Protein AF-A0A925CLM6-F1 (afdb_monomer_lite)

pLDDT: mean 82.22, std 18.51, range [37.38, 98.56]

Radius of gyration: 26.55 Å; chains: 1; bounding box: 73×45×89 Å

Sequence (238 aa):
MIRIRRRIGLLAVLVAACSPRPETPPGDAPIDSAAVHRPDPVAVMPAQLNALPARPGATVARIVVRRDTTSFSVGRAVVTLSTGDSVVVADSAVRAWKLGGSLVAVSGLDGAGGYENEGQSLTVIDVADGFRRRVVADYFAIVRVELLDAAGHRGLLVHMRDGGRGSLHVTVVDPKRGQVFRARNALGRLIDGGIAVAGYGDTDEPVEFGDKRTPLRIDTIPAAALDTLGLLVIPRAP

Structure (mmCIF, N/CA/C/O backbone):
data_AF-A0A925CLM6-F1
#
_entry.id   AF-A0A925CLM6-F1
#
loop_
_atom_site.group_PDB
_atom_site.id
_atom_site.type_symbol
_atom_site.label_atom_id
_atom_site.label_alt_id
_atom_site.label_comp_id
_atom_site.label_asym_id
_atom_site.label_entity_id
_atom_site.label_seq_id
_atom_site.pdbx_PDB_ins_code
_atom_site.Cartn_x
_atom_site.Cartn_y
_atom_site.Cartn_z
_atom_site.occupancy
_atom_site.B_iso_or_equiv
_atom_site.auth_seq_id
_atom_site.auth_comp_id
_atom_site.auth_asym_id
_atom_site.auth_atom_id
_atom_site.pdbx_PDB_model_num
ATOM 1 N N . MET A 1 1 ? 28.481 25.244 -69.734 1.00 42.25 1 MET A N 1
ATOM 2 C CA . MET A 1 1 ? 29.039 24.175 -68.869 1.00 42.25 1 MET A CA 1
ATOM 3 C C . MET A 1 1 ? 30.413 24.608 -68.378 1.00 42.25 1 MET A C 1
ATOM 5 O O . MET A 1 1 ? 31.343 24.622 -69.169 1.00 42.25 1 MET A O 1
ATOM 9 N N . ILE A 1 2 ? 30.540 25.016 -67.112 1.00 43.94 2 ILE A N 1
ATOM 10 C CA . ILE A 1 2 ? 31.797 25.513 -66.523 1.00 43.94 2 ILE A CA 1
ATOM 11 C C . ILE A 1 2 ? 32.218 24.529 -65.424 1.00 43.94 2 ILE A C 1
ATOM 13 O O . ILE A 1 2 ? 31.491 24.335 -64.454 1.00 43.94 2 ILE A O 1
ATOM 17 N N . ARG A 1 3 ? 33.367 23.863 -65.602 1.00 45.69 3 ARG A N 1
ATOM 18 C CA . ARG A 1 3 ? 33.955 22.932 -64.622 1.00 45.69 3 ARG A CA 1
ATOM 19 C C . ARG A 1 3 ? 34.844 23.706 -63.647 1.00 45.69 3 ARG A C 1
ATOM 21 O O . ARG A 1 3 ? 35.926 24.144 -64.023 1.00 45.69 3 ARG A O 1
ATOM 28 N N . ILE A 1 4 ? 34.420 23.815 -62.390 1.00 53.19 4 ILE A N 1
ATOM 29 C CA . ILE A 1 4 ? 35.229 24.362 -61.291 1.00 53.19 4 ILE A CA 1
ATOM 30 C C . ILE A 1 4 ? 35.940 23.194 -60.593 1.00 53.19 4 ILE A C 1
ATOM 32 O O . ILE A 1 4 ? 35.305 22.374 -59.935 1.00 53.19 4 ILE A O 1
ATOM 36 N N . ARG A 1 5 ? 37.268 23.102 -60.747 1.00 51.94 5 ARG A N 1
ATOM 37 C CA . ARG A 1 5 ? 38.125 22.185 -59.974 1.00 51.94 5 ARG A CA 1
ATOM 38 C C . ARG A 1 5 ? 38.496 22.853 -58.646 1.00 51.94 5 ARG A C 1
ATOM 40 O O . ARG A 1 5 ? 39.271 23.804 -58.648 1.00 51.94 5 ARG A O 1
ATOM 47 N N . ARG A 1 6 ? 37.991 22.350 -57.514 1.00 58.72 6 ARG A N 1
ATOM 48 C CA . ARG A 1 6 ? 38.503 22.711 -56.179 1.00 58.72 6 ARG A CA 1
ATOM 49 C C . ARG A 1 6 ? 39.682 21.804 -55.822 1.00 58.72 6 ARG A C 1
ATOM 51 O O . ARG A 1 6 ? 39.532 20.588 -55.768 1.00 58.72 6 ARG A O 1
ATOM 58 N N . ARG A 1 7 ? 40.855 22.406 -55.600 1.00 54.91 7 ARG A N 1
ATOM 59 C CA . ARG A 1 7 ? 42.017 21.762 -54.971 1.00 54.91 7 ARG A CA 1
ATOM 60 C C . ARG A 1 7 ? 41.782 21.730 -53.461 1.00 54.91 7 ARG A C 1
ATOM 62 O O . ARG A 1 7 ? 41.609 22.783 -52.857 1.00 54.91 7 ARG A O 1
ATOM 69 N N . ILE A 1 8 ? 41.766 20.538 -52.875 1.00 59.12 8 ILE A N 1
ATOM 70 C CA . ILE A 1 8 ? 41.760 20.336 -51.424 1.00 59.12 8 ILE A CA 1
ATOM 71 C C . ILE A 1 8 ? 43.228 20.273 -50.996 1.00 59.12 8 ILE A C 1
ATOM 73 O O . ILE A 1 8 ? 43.942 19.346 -51.371 1.00 59.12 8 ILE A O 1
ATOM 77 N N . GLY A 1 9 ? 43.692 21.303 -50.289 1.00 48.03 9 GLY A N 1
ATOM 78 C CA . GLY A 1 9 ? 44.988 21.296 -49.617 1.00 48.03 9 GLY A CA 1
ATOM 79 C C . GLY A 1 9 ? 44.866 20.543 -48.297 1.00 48.03 9 GLY A C 1
ATOM 80 O O . GLY A 1 9 ? 44.062 20.918 -47.448 1.00 48.03 9 GLY A O 1
ATOM 81 N N . LEU A 1 10 ? 45.637 19.469 -48.152 1.00 48.94 10 LEU A N 1
ATOM 82 C CA . LEU A 1 10 ? 45.745 18.684 -46.928 1.00 48.94 10 LEU A CA 1
ATOM 83 C C . LEU A 1 10 ? 46.706 19.416 -45.976 1.00 48.94 10 LEU A C 1
ATOM 85 O O . LEU A 1 10 ? 47.912 19.437 -46.210 1.00 48.94 10 LEU A O 1
ATOM 89 N N . LEU A 1 11 ? 46.172 20.058 -44.936 1.00 52.69 11 LEU A N 1
ATOM 90 C CA . LEU A 1 11 ? 46.967 20.663 -43.867 1.00 52.69 11 LEU A CA 1
ATOM 91 C C . LEU A 1 11 ? 47.211 19.593 -42.793 1.00 52.69 11 LEU A C 1
ATOM 93 O O . LEU A 1 11 ? 46.314 19.261 -42.021 1.00 52.69 11 LEU A O 1
ATOM 97 N N . ALA A 1 12 ? 48.412 19.016 -42.779 1.00 48.75 12 ALA A N 1
ATOM 98 C CA . ALA A 1 12 ? 48.848 18.098 -41.733 1.00 48.75 12 ALA A CA 1
ATOM 99 C C . ALA A 1 12 ? 49.296 18.908 -40.507 1.00 48.75 12 ALA A C 1
ATOM 101 O O . ALA A 1 12 ? 50.351 19.539 -40.517 1.00 48.75 12 ALA A O 1
ATOM 102 N N . VAL A 1 13 ? 48.476 18.905 -39.457 1.00 57.59 13 VAL A N 1
ATOM 103 C CA . VAL A 1 13 ? 48.828 19.455 -38.143 1.00 57.59 13 VAL A CA 1
ATOM 104 C C . VAL A 1 13 ? 49.549 18.359 -37.358 1.00 57.59 13 VAL A C 1
ATOM 106 O O . VAL A 1 13 ? 48.935 17.370 -36.963 1.00 57.59 13 VAL A O 1
ATOM 109 N N . LEU A 1 14 ? 50.859 18.519 -37.147 1.00 49.81 14 LEU A N 1
ATOM 110 C CA . LEU A 1 14 ? 51.609 17.733 -36.167 1.00 49.81 14 LEU A CA 1
ATOM 111 C C . LEU A 1 14 ? 51.200 18.197 -34.763 1.00 49.81 14 LEU A C 1
ATOM 113 O O . LEU A 1 14 ? 51.594 19.274 -34.320 1.00 49.81 14 LEU A O 1
ATOM 117 N N . VAL A 1 15 ? 50.414 17.384 -34.063 1.00 58.38 15 VAL A N 1
ATOM 118 C CA . VAL A 1 15 ? 50.172 17.547 -32.626 1.00 58.38 15 VAL A CA 1
ATOM 119 C C . VAL A 1 15 ? 51.280 16.796 -31.893 1.00 58.38 15 VAL A C 1
ATOM 121 O O . VAL A 1 15 ? 51.340 15.568 -31.932 1.00 58.38 15 VAL A O 1
ATOM 124 N N . ALA A 1 16 ? 52.185 17.536 -31.255 1.00 57.69 16 ALA A N 1
ATOM 125 C CA . ALA A 1 16 ? 53.154 16.973 -30.325 1.00 57.69 16 ALA A CA 1
ATOM 126 C C . ALA A 1 16 ? 52.400 16.428 -29.102 1.00 57.69 16 ALA A C 1
ATOM 128 O O . ALA A 1 16 ? 51.833 17.186 -28.316 1.00 57.69 16 ALA A O 1
ATOM 129 N N . ALA A 1 17 ? 52.360 15.104 -28.969 1.00 48.06 17 ALA A N 1
ATOM 130 C CA . ALA A 1 17 ? 51.799 14.433 -27.808 1.00 48.06 17 ALA A CA 1
ATOM 131 C C . ALA A 1 17 ? 52.763 14.582 -26.620 1.00 48.06 17 ALA A C 1
ATOM 133 O O . ALA A 1 17 ? 53.755 13.863 -26.512 1.00 48.06 17 ALA A O 1
ATOM 134 N N . CYS A 1 18 ? 52.475 15.523 -25.720 1.00 53.94 18 CYS A N 1
ATOM 135 C CA . CYS A 1 18 ? 53.002 15.476 -24.361 1.00 53.94 18 CYS A CA 1
ATOM 136 C C . CYS A 1 18 ? 52.292 14.335 -23.629 1.00 53.94 18 CYS A C 1
ATOM 138 O O . CYS A 1 18 ? 51.143 14.480 -23.212 1.00 53.94 18 CYS A O 1
ATOM 140 N N . SER A 1 19 ? 52.958 13.189 -23.498 1.00 60.66 19 SER A N 1
ATOM 141 C CA . SER A 1 19 ? 52.489 12.108 -22.633 1.00 60.66 19 SER A CA 1
ATOM 142 C C . SER A 1 19 ? 52.399 12.624 -21.190 1.00 60.66 19 SER A C 1
ATOM 144 O O . SER A 1 19 ? 53.403 13.135 -20.681 1.00 60.66 19 SER A O 1
ATOM 146 N N . PRO A 1 20 ? 51.241 12.523 -20.515 1.00 64.25 20 PRO A N 1
ATOM 147 C CA . PRO A 1 20 ? 51.147 12.877 -19.109 1.00 64.25 20 PRO A CA 1
ATOM 148 C C . PRO A 1 20 ? 52.083 11.975 -18.301 1.00 64.25 20 PRO A C 1
ATOM 150 O O . PRO A 1 20 ? 52.138 10.758 -18.492 1.00 64.25 20 PRO A O 1
ATOM 153 N N . ARG A 1 21 ? 52.859 12.603 -17.418 1.00 63.81 21 ARG A N 1
ATOM 154 C CA . ARG A 1 21 ? 53.701 11.921 -16.436 1.00 63.81 21 ARG A CA 1
ATOM 155 C C . ARG A 1 21 ? 52.774 11.054 -15.570 1.00 63.81 21 ARG A C 1
ATOM 157 O O . ARG A 1 21 ? 51.781 11.595 -15.091 1.00 63.81 21 ARG A O 1
ATOM 164 N N . PRO A 1 22 ? 53.045 9.753 -15.380 1.00 60.34 22 PRO A N 1
ATOM 165 C CA . PRO A 1 22 ? 52.237 8.932 -14.488 1.00 60.34 22 PRO A CA 1
ATOM 166 C C . PRO A 1 22 ? 52.342 9.512 -13.074 1.00 60.34 22 PRO A C 1
ATOM 168 O O . PRO A 1 22 ? 53.404 9.458 -12.453 1.00 60.34 22 PRO A O 1
ATOM 171 N N . GLU A 1 23 ? 51.262 10.129 -12.599 1.00 59.12 23 GLU A N 1
ATOM 172 C CA . GLU A 1 23 ? 51.096 10.440 -11.186 1.00 59.12 23 GLU A CA 1
ATOM 173 C C . GLU A 1 23 ? 50.940 9.111 -10.460 1.00 59.12 23 GLU A C 1
ATOM 175 O O . GLU A 1 23 ? 49.994 8.357 -10.690 1.00 59.12 23 GLU A O 1
ATOM 180 N N . THR A 1 24 ? 51.920 8.795 -9.621 1.00 65.00 24 THR A N 1
ATOM 181 C CA . THR A 1 24 ? 51.814 7.698 -8.671 1.00 65.00 24 THR A CA 1
ATOM 182 C C . THR A 1 24 ? 50.584 7.976 -7.803 1.00 65.00 24 THR A C 1
ATOM 184 O O . THR A 1 24 ? 50.560 9.026 -7.152 1.00 65.00 24 THR A O 1
ATOM 187 N N . PRO A 1 25 ? 49.559 7.105 -7.793 1.00 67.75 25 PRO A N 1
ATOM 188 C CA . PRO A 1 25 ? 48.414 7.302 -6.921 1.00 67.75 25 PRO A CA 1
ATOM 189 C C . PRO A 1 25 ? 48.918 7.402 -5.474 1.00 67.75 25 PRO A C 1
ATOM 191 O O . PRO A 1 25 ? 49.841 6.662 -5.107 1.00 67.75 25 PRO A O 1
ATOM 194 N N . PRO A 1 26 ? 48.382 8.333 -4.661 1.00 66.69 26 PRO A N 1
ATOM 195 C CA . PRO A 1 26 ? 48.709 8.386 -3.246 1.00 66.69 26 PRO A CA 1
ATOM 196 C C . PRO A 1 26 ? 48.444 7.000 -2.665 1.00 66.69 26 PRO A C 1
ATOM 198 O O . PRO A 1 26 ? 47.359 6.454 -2.841 1.00 66.69 26 PRO A O 1
ATOM 201 N N . GLY A 1 27 ? 49.477 6.404 -2.068 1.00 60.53 27 GLY A N 1
ATOM 202 C CA . GLY A 1 27 ? 49.386 5.059 -1.522 1.00 60.53 27 GLY A CA 1
ATOM 203 C C . GLY A 1 27 ? 48.213 4.977 -0.556 1.00 60.53 27 GLY A C 1
ATOM 204 O O . GLY A 1 27 ? 48.093 5.828 0.328 1.00 60.53 27 GLY A O 1
ATOM 205 N N . ASP A 1 28 ? 47.371 3.963 -0.753 1.00 54.28 28 ASP A N 1
ATOM 206 C CA . ASP A 1 28 ? 46.287 3.587 0.146 1.00 54.28 28 ASP A CA 1
ATOM 207 C C . ASP A 1 28 ? 46.882 3.260 1.518 1.00 54.28 28 ASP A C 1
ATOM 209 O O . ASP A 1 28 ? 47.192 2.112 1.845 1.00 54.28 28 ASP A O 1
ATOM 213 N N . ALA A 1 29 ? 47.088 4.290 2.337 1.00 57.16 29 ALA A N 1
ATOM 214 C CA . ALA A 1 29 ? 47.225 4.090 3.760 1.00 57.16 29 ALA A CA 1
ATOM 215 C C . ALA A 1 29 ? 45.907 3.440 4.206 1.00 57.16 29 ALA A C 1
ATOM 217 O O . ALA A 1 29 ? 44.842 4.002 3.928 1.00 57.16 29 ALA A O 1
ATOM 218 N N . PRO A 1 30 ? 45.940 2.254 4.838 1.00 54.47 30 PRO A N 1
ATOM 219 C CA . PRO A 1 30 ? 44.730 1.620 5.325 1.00 54.47 30 PRO A CA 1
ATOM 220 C C . PRO A 1 30 ? 44.040 2.612 6.255 1.00 54.47 30 PRO A C 1
ATOM 222 O O . PRO A 1 30 ? 44.590 2.995 7.288 1.00 54.47 30 PRO A O 1
ATOM 225 N N . ILE A 1 31 ? 42.854 3.071 5.855 1.00 54.34 31 ILE A N 1
ATOM 226 C CA . ILE A 1 31 ? 41.986 3.833 6.739 1.00 54.34 31 ILE A CA 1
ATOM 227 C C . ILE A 1 31 ? 41.622 2.858 7.851 1.00 54.34 31 ILE A C 1
ATOM 229 O O . ILE A 1 31 ? 40.818 1.943 7.645 1.00 54.34 31 ILE A O 1
ATOM 233 N N . ASP A 1 32 ? 42.276 3.021 8.999 1.00 50.28 32 ASP A N 1
ATOM 234 C CA . ASP A 1 32 ? 41.987 2.272 10.209 1.00 50.28 32 ASP A CA 1
ATOM 235 C C . ASP A 1 32 ? 40.540 2.572 10.609 1.00 50.28 32 ASP A C 1
ATOM 237 O O . ASP A 1 32 ? 40.205 3.573 11.243 1.00 50.28 32 ASP A O 1
ATOM 241 N N . SER A 1 33 ? 39.647 1.712 10.129 1.00 53.22 33 SER A N 1
ATOM 242 C CA . SER A 1 33 ? 38.203 1.837 10.283 1.00 53.22 33 SER A CA 1
ATOM 243 C C . SER A 1 33 ? 37.760 1.497 11.713 1.00 53.22 33 SER A C 1
ATOM 245 O O . SER A 1 33 ? 36.562 1.467 11.989 1.00 53.22 33 SER A O 1
ATOM 247 N N . ALA A 1 34 ? 38.703 1.229 12.625 1.00 48.34 34 ALA A N 1
ATOM 248 C CA . ALA A 1 34 ? 38.434 0.673 13.943 1.00 48.34 34 ALA A CA 1
ATOM 249 C C . ALA A 1 34 ? 38.056 1.698 15.029 1.00 48.34 34 ALA A C 1
ATOM 251 O O . ALA A 1 34 ? 37.771 1.284 16.149 1.00 48.34 34 ALA A O 1
ATOM 252 N N . ALA A 1 35 ? 38.007 3.008 14.750 1.00 49.09 35 ALA A N 1
ATOM 253 C CA . ALA A 1 35 ? 37.766 3.995 15.813 1.00 49.09 35 ALA A CA 1
ATOM 254 C C . ALA A 1 35 ? 36.844 5.172 15.459 1.00 49.09 35 ALA A C 1
ATOM 256 O O . ALA A 1 35 ? 36.827 6.173 16.176 1.00 49.09 35 ALA A O 1
ATOM 257 N N . VAL A 1 36 ? 36.016 5.073 14.413 1.00 44.22 36 VAL A N 1
ATOM 258 C CA . VAL A 1 36 ? 34.874 5.996 14.316 1.00 44.22 36 VAL A CA 1
ATOM 259 C C . VAL A 1 36 ? 33.821 5.505 15.299 1.00 44.22 36 VAL A C 1
ATOM 261 O O . VAL A 1 36 ? 33.073 4.574 15.000 1.00 44.22 36 VAL A O 1
ATOM 264 N N . HIS A 1 37 ? 33.784 6.118 16.484 1.00 51.00 37 HIS A N 1
ATOM 265 C CA . HIS A 1 37 ? 32.669 5.988 17.415 1.00 51.00 37 HIS A CA 1
ATOM 266 C C . HIS A 1 37 ? 31.408 6.459 16.687 1.00 51.00 37 HIS A C 1
ATOM 268 O O . HIS A 1 37 ? 31.124 7.653 16.596 1.00 51.00 37 HIS A O 1
ATOM 274 N N . ARG A 1 38 ? 30.692 5.511 16.076 1.00 45.66 38 ARG A N 1
ATOM 275 C CA . ARG A 1 38 ? 29.347 5.765 15.586 1.00 45.66 38 ARG A CA 1
ATOM 276 C C . ARG A 1 38 ? 28.521 6.014 16.844 1.00 45.66 38 ARG A C 1
ATOM 278 O O . ARG A 1 38 ? 28.527 5.134 17.706 1.00 45.66 38 ARG A O 1
ATOM 285 N N . PRO A 1 39 ? 27.881 7.186 16.992 1.00 45.41 39 PRO A N 1
ATOM 286 C CA . PRO A 1 39 ? 26.933 7.365 18.077 1.00 45.41 39 PRO A CA 1
ATOM 287 C C . PRO A 1 39 ? 25.936 6.213 18.011 1.00 45.41 39 PRO A C 1
ATOM 289 O O . PRO A 1 39 ? 25.581 5.776 16.907 1.00 45.41 39 PRO A O 1
ATOM 292 N N . ASP A 1 40 ? 25.524 5.711 19.175 1.00 41.44 40 ASP A N 1
ATOM 293 C CA . ASP A 1 40 ? 24.459 4.718 19.242 1.00 41.44 40 ASP A CA 1
ATOM 294 C C . ASP A 1 40 ? 23.317 5.187 18.335 1.00 41.44 40 ASP A C 1
ATOM 296 O O . ASP A 1 40 ? 22.985 6.382 18.366 1.00 41.44 40 ASP A O 1
ATOM 300 N N . PRO A 1 41 ? 22.758 4.308 17.480 1.00 44.78 41 PRO A N 1
ATOM 301 C CA . PRO A 1 41 ? 21.652 4.688 16.626 1.00 44.78 41 PRO A CA 1
ATOM 302 C C . PRO A 1 41 ? 20.586 5.288 17.530 1.00 44.78 41 PRO A C 1
ATOM 304 O O . PRO A 1 41 ? 20.006 4.600 18.372 1.00 44.78 41 PRO A O 1
ATOM 307 N N . VAL A 1 42 ? 20.370 6.600 17.399 1.00 38.22 42 VAL A N 1
ATOM 308 C CA . VAL A 1 42 ? 19.276 7.257 18.096 1.00 38.22 42 VAL A CA 1
ATOM 309 C C . VAL A 1 42 ? 18.049 6.482 17.656 1.00 38.22 42 VAL A C 1
ATOM 311 O O . VAL A 1 42 ? 17.774 6.376 16.459 1.00 38.22 42 VAL A O 1
ATOM 314 N N . ALA A 1 43 ? 17.337 5.884 18.604 1.00 40.41 43 ALA A N 1
ATOM 315 C CA . ALA A 1 43 ? 16.031 5.319 18.341 1.00 40.41 43 ALA A CA 1
ATOM 316 C C . ALA A 1 43 ? 15.091 6.494 18.024 1.00 40.41 43 ALA A C 1
ATOM 318 O O . ALA A 1 43 ? 14.310 6.934 18.858 1.00 40.41 43 ALA A O 1
ATOM 319 N N . VAL A 1 44 ? 15.195 7.042 16.807 1.00 40.00 44 VAL A N 1
ATOM 320 C CA . VAL A 1 44 ? 14.322 8.104 16.281 1.00 40.00 44 VAL A CA 1
ATOM 321 C C . VAL A 1 44 ? 12.920 7.543 16.015 1.00 40.00 44 VAL A C 1
ATOM 323 O O . VAL A 1 44 ? 12.008 8.267 15.632 1.00 40.00 44 VAL A O 1
ATOM 326 N N . MET A 1 45 ? 12.715 6.241 16.216 1.00 46.00 45 MET A N 1
ATOM 327 C CA . MET A 1 45 ? 11.434 5.599 16.006 1.00 46.00 45 MET A CA 1
ATOM 328 C C . MET A 1 45 ? 10.488 5.924 17.167 1.00 46.00 45 MET A C 1
ATOM 330 O O . MET A 1 45 ? 10.674 5.378 18.258 1.00 46.00 45 MET A O 1
ATOM 334 N N . PRO A 1 46 ? 9.436 6.746 16.965 1.00 48.81 46 PRO A N 1
ATOM 335 C CA . PRO A 1 46 ? 8.309 6.713 17.881 1.00 48.81 46 PRO A CA 1
ATOM 336 C C . PRO A 1 46 ? 7.835 5.266 17.944 1.00 48.81 46 PRO A C 1
ATOM 338 O O . PRO A 1 46 ? 7.716 4.618 16.900 1.00 48.81 46 PRO A O 1
ATOM 341 N N . ALA A 1 47 ? 7.613 4.759 19.157 1.00 50.75 47 ALA A N 1
ATOM 342 C CA . ALA A 1 47 ? 7.043 3.443 19.381 1.00 50.75 47 ALA A CA 1
ATOM 343 C C . ALA A 1 47 ? 5.752 3.345 18.561 1.00 50.75 47 ALA A C 1
ATOM 345 O O . ALA A 1 47 ? 4.714 3.869 18.956 1.00 50.75 47 ALA A O 1
ATOM 346 N N . GLN A 1 48 ? 5.829 2.743 17.371 1.00 55.09 48 GLN A N 1
ATOM 347 C CA . GLN A 1 48 ? 4.658 2.419 16.579 1.00 55.09 48 GLN A CA 1
ATOM 348 C C . GLN A 1 48 ? 3.811 1.549 17.495 1.00 55.09 48 GLN A C 1
ATOM 350 O O . GLN A 1 48 ? 4.254 0.454 17.814 1.00 55.09 48 GLN A O 1
ATOM 355 N N . LEU A 1 49 ? 2.676 2.073 17.976 1.00 57.28 49 LEU A N 1
ATOM 356 C CA . LEU A 1 49 ? 1.755 1.399 18.896 1.00 57.28 49 LEU A CA 1
ATOM 357 C C . LEU A 1 49 ? 1.757 -0.112 18.636 1.00 57.28 49 LEU A C 1
ATOM 359 O O . LEU A 1 49 ? 1.188 -0.573 17.643 1.00 57.28 49 LEU A O 1
ATOM 363 N N . ASN A 1 50 ? 2.451 -0.857 19.506 1.00 59.78 50 ASN A N 1
ATOM 364 C CA . ASN A 1 50 ? 2.685 -2.294 19.333 1.00 59.78 50 ASN A CA 1
ATOM 365 C C . ASN A 1 50 ? 1.371 -3.093 19.387 1.00 59.78 50 ASN A C 1
ATOM 367 O O . ASN A 1 50 ? 1.339 -4.256 18.998 1.00 59.78 50 ASN A O 1
ATOM 371 N N . ALA A 1 51 ? 0.280 -2.460 19.827 1.00 69.69 51 ALA A N 1
ATOM 372 C CA . ALA A 1 51 ? -1.074 -2.972 19.738 1.00 69.69 51 ALA A CA 1
ATOM 373 C C . ALA A 1 51 ? -2.038 -1.834 19.371 1.00 69.69 51 ALA A C 1
ATOM 375 O O . ALA A 1 51 ? -2.079 -0.802 20.044 1.00 69.69 51 ALA A O 1
ATOM 376 N N . LEU A 1 52 ? -2.829 -2.032 18.315 1.00 85.88 52 LEU A N 1
ATOM 377 C CA . LEU A 1 52 ? -4.027 -1.241 18.051 1.00 85.88 52 LEU A CA 1
ATOM 378 C C . LEU A 1 52 ? -5.208 -1.985 18.692 1.00 85.88 52 LEU A C 1
ATOM 380 O O . LEU A 1 52 ? -5.448 -3.131 18.316 1.00 85.88 52 LEU A O 1
ATOM 384 N N . PRO A 1 53 ? -5.952 -1.390 19.642 1.00 90.25 53 PRO A N 1
ATOM 385 C CA . PRO A 1 53 ? -7.139 -2.036 20.188 1.00 90.25 53 PRO A CA 1
ATOM 386 C C . PRO A 1 53 ? -8.146 -2.346 19.076 1.00 90.25 53 PRO A C 1
ATOM 388 O O . PRO A 1 53 ? -8.553 -1.437 18.347 1.00 90.25 53 PRO A O 1
ATOM 391 N N . ALA A 1 54 ? -8.548 -3.614 18.972 1.00 94.56 54 ALA A N 1
ATOM 392 C CA . ALA A 1 54 ? -9.544 -4.069 18.010 1.00 94.56 54 ALA A CA 1
ATOM 393 C C . ALA A 1 54 ? -10.857 -3.286 18.161 1.00 94.56 54 ALA A C 1
ATOM 395 O O . ALA A 1 54 ? -11.302 -2.982 19.273 1.00 94.56 54 ALA A O 1
ATOM 396 N N . ARG A 1 55 ? -11.502 -2.980 17.035 1.00 96.25 55 ARG A N 1
ATOM 397 C CA . ARG A 1 55 ? -12.821 -2.341 16.976 1.00 96.25 55 ARG A CA 1
ATOM 398 C C . ARG A 1 55 ? -13.768 -3.223 16.154 1.00 96.25 55 ARG A C 1
ATOM 400 O O . ARG A 1 55 ? -14.014 -2.904 14.994 1.00 96.25 55 ARG A O 1
ATOM 407 N N . PRO A 1 56 ? -14.294 -4.329 16.710 1.00 96.75 56 PRO A N 1
ATOM 408 C CA . PRO A 1 56 ? -15.085 -5.289 15.943 1.00 96.75 56 PRO A CA 1
ATOM 409 C C . PRO A 1 56 ? -16.209 -4.623 15.141 1.00 96.75 56 PRO A C 1
ATOM 411 O O . PRO A 1 56 ? -16.946 -3.790 15.664 1.00 96.75 56 PRO A O 1
ATOM 414 N N . GLY A 1 57 ? -16.318 -4.966 13.855 1.00 95.62 57 GLY A N 1
ATOM 415 C CA . GLY A 1 57 ? -17.307 -4.379 12.941 1.00 95.62 57 GLY A CA 1
ATOM 416 C C . GLY A 1 57 ? -16.994 -2.955 12.461 1.00 95.62 57 GLY A C 1
ATOM 417 O O . GLY A 1 57 ? -17.794 -2.375 11.726 1.00 95.62 57 GLY A O 1
ATOM 418 N N . ALA A 1 58 ? -15.847 -2.377 12.834 1.00 97.12 58 ALA A N 1
ATOM 419 C CA . ALA A 1 58 ? -15.452 -1.058 12.358 1.00 97.12 58 ALA A CA 1
ATOM 420 C C . ALA A 1 58 ? -15.329 -1.026 10.831 1.00 97.12 58 ALA A C 1
ATOM 422 O O . ALA A 1 58 ? -14.775 -1.922 10.205 1.00 97.12 58 ALA A O 1
ATOM 423 N N . THR A 1 59 ? -15.796 0.064 10.232 1.00 98.19 59 THR A N 1
ATOM 424 C CA . THR A 1 59 ? -15.525 0.405 8.835 1.00 98.19 59 THR A CA 1
ATOM 425 C C . THR A 1 59 ? -14.878 1.777 8.806 1.00 98.19 59 THR A C 1
ATOM 427 O O . THR A 1 59 ? -15.345 2.706 9.464 1.00 98.19 59 THR A O 1
ATOM 430 N N . VAL A 1 60 ? -13.798 1.930 8.047 1.00 98.19 60 VAL A N 1
ATOM 431 C CA . VAL A 1 60 ? -13.097 3.206 7.919 1.00 98.19 60 VAL A CA 1
ATOM 432 C C . VAL A 1 60 ? -13.850 4.089 6.931 1.00 98.19 60 VAL A C 1
ATOM 434 O O . VAL A 1 60 ? -13.946 3.792 5.741 1.00 98.19 60 VAL A O 1
ATOM 437 N N . ALA A 1 61 ? -14.367 5.219 7.406 1.00 98.12 61 ALA A N 1
ATOM 438 C CA . ALA A 1 61 ? -14.974 6.229 6.549 1.00 98.12 61 ALA A CA 1
ATOM 439 C C . ALA A 1 61 ? -13.887 7.053 5.848 1.00 98.12 61 ALA A C 1
ATOM 441 O O . ALA A 1 61 ? -13.897 7.176 4.621 1.00 98.12 61 ALA A O 1
ATOM 442 N N . ARG A 1 62 ? -12.907 7.540 6.621 1.00 98.25 62 ARG A N 1
ATOM 443 C CA . ARG A 1 62 ? -11.835 8.442 6.178 1.00 98.25 62 ARG A CA 1
ATOM 444 C C . ARG A 1 62 ? -10.520 8.114 6.882 1.00 98.25 62 ARG A C 1
ATOM 446 O O . ARG A 1 62 ? -10.526 7.661 8.019 1.00 98.25 62 ARG A O 1
ATOM 453 N N . ILE A 1 63 ? -9.398 8.415 6.235 1.00 98.25 63 ILE A N 1
ATOM 454 C CA . ILE A 1 63 ? -8.069 8.419 6.853 1.00 98.25 63 ILE A CA 1
ATOM 455 C C . ILE A 1 63 ? -7.323 9.700 6.476 1.00 98.25 63 ILE A C 1
ATOM 457 O O . ILE A 1 63 ? -7.456 10.188 5.354 1.00 98.25 63 ILE A O 1
ATOM 461 N N . VAL A 1 64 ? -6.575 10.268 7.422 1.00 97.25 64 VAL A N 1
ATOM 462 C CA . VAL A 1 64 ? -5.742 11.461 7.214 1.00 97.25 64 VAL A CA 1
ATOM 463 C C . VAL A 1 64 ? -4.431 11.351 7.980 1.00 97.25 64 VAL A C 1
ATOM 465 O O . VAL A 1 64 ? -4.391 10.778 9.066 1.00 97.25 64 VAL A O 1
ATOM 468 N N . VAL A 1 65 ? -3.374 11.962 7.447 1.00 95.69 65 VAL A N 1
ATOM 469 C CA . VAL A 1 65 ? -2.139 12.226 8.195 1.00 95.69 65 VAL A CA 1
ATOM 470 C C . VAL A 1 65 ? -2.198 13.662 8.707 1.00 95.69 65 VAL A C 1
ATOM 472 O O . VAL A 1 65 ? -2.236 14.606 7.918 1.00 95.69 65 VAL A O 1
ATOM 475 N N . ARG A 1 66 ? -2.235 13.836 10.029 1.00 93.50 66 ARG A N 1
ATOM 476 C CA . ARG A 1 66 ? -2.212 15.142 10.695 1.00 93.50 66 ARG A CA 1
ATOM 477 C C . ARG A 1 66 ? -0.764 15.589 10.854 1.00 93.50 66 ARG A C 1
ATOM 479 O O . ARG A 1 66 ? -0.116 15.228 11.834 1.00 93.50 66 ARG A O 1
ATOM 486 N N . ARG A 1 67 ? -0.263 16.313 9.853 1.00 88.94 67 ARG A N 1
ATOM 487 C CA . ARG A 1 67 ? 1.092 16.878 9.849 1.00 88.94 67 ARG A CA 1
ATOM 488 C C . ARG A 1 67 ? 1.143 18.108 10.743 1.00 88.94 67 ARG A C 1
ATOM 490 O O . ARG A 1 67 ? 0.269 18.967 10.643 1.00 88.94 67 ARG A O 1
ATOM 497 N N . ASP A 1 68 ? 2.169 18.183 11.578 1.00 78.06 68 ASP A N 1
ATOM 498 C CA . ASP A 1 68 ? 2.553 19.435 12.220 1.00 78.06 68 ASP A CA 1
ATOM 499 C C . ASP A 1 68 ? 3.500 20.180 11.270 1.00 78.06 68 ASP A C 1
ATOM 501 O O . ASP A 1 68 ? 4.426 19.581 10.718 1.00 78.06 68 ASP A O 1
ATOM 505 N N . THR A 1 69 ? 3.267 21.479 11.090 1.00 65.56 69 THR A N 1
ATOM 506 C CA . THR A 1 69 ? 4.121 22.408 10.336 1.00 65.56 69 THR A CA 1
ATOM 507 C C . THR A 1 69 ? 5.579 22.432 10.800 1.00 65.56 69 THR A C 1
ATOM 509 O O . THR A 1 69 ? 6.437 22.895 10.057 1.00 65.56 69 THR A O 1
ATOM 512 N N . THR A 1 70 ? 5.871 21.934 12.002 1.00 69.06 70 THR A N 1
ATOM 513 C CA . THR A 1 70 ? 7.229 21.865 12.564 1.00 69.06 70 THR A CA 1
ATOM 514 C C . THR A 1 70 ? 7.991 20.582 12.210 1.00 69.06 70 THR A C 1
ATOM 516 O O . THR A 1 70 ? 9.200 20.510 12.420 1.00 69.06 70 THR A O 1
ATOM 519 N N . SER A 1 71 ? 7.315 19.565 11.669 1.00 60.84 71 SER A N 1
ATOM 520 C CA . SER A 1 71 ? 7.887 18.234 11.428 1.00 60.84 71 SER A CA 1
ATOM 521 C C . SER A 1 71 ? 8.036 17.943 9.932 1.00 60.84 71 SER A C 1
ATOM 523 O O . SER A 1 71 ? 7.178 18.320 9.136 1.00 60.84 71 SER A O 1
ATOM 525 N N . PHE A 1 72 ? 9.129 17.272 9.548 1.00 65.69 72 PHE A N 1
ATOM 526 C CA . PHE A 1 72 ? 9.536 16.924 8.175 1.00 65.69 72 PHE A CA 1
ATOM 527 C C . PHE A 1 72 ? 8.505 16.056 7.417 1.00 65.69 72 PHE A C 1
ATOM 529 O O . PHE A 1 72 ? 8.729 14.882 7.141 1.00 65.69 72 PHE A O 1
ATOM 536 N N . SER A 1 73 ? 7.349 16.622 7.066 1.00 76.50 73 SER A N 1
ATOM 537 C CA . SER A 1 73 ? 6.260 15.979 6.310 1.00 76.50 73 SER A CA 1
ATOM 538 C C . SER A 1 73 ? 5.644 14.711 6.931 1.00 76.50 73 SER A C 1
ATOM 540 O O . SER A 1 73 ? 4.850 14.032 6.270 1.00 76.50 73 SER A O 1
ATOM 542 N N . VAL A 1 74 ? 5.942 14.416 8.197 1.00 88.19 74 VAL A N 1
ATOM 543 C CA . VAL A 1 74 ? 5.367 13.302 8.966 1.00 88.19 74 VAL A CA 1
ATOM 544 C C . VAL A 1 74 ? 4.281 13.785 9.921 1.00 88.19 74 VAL A C 1
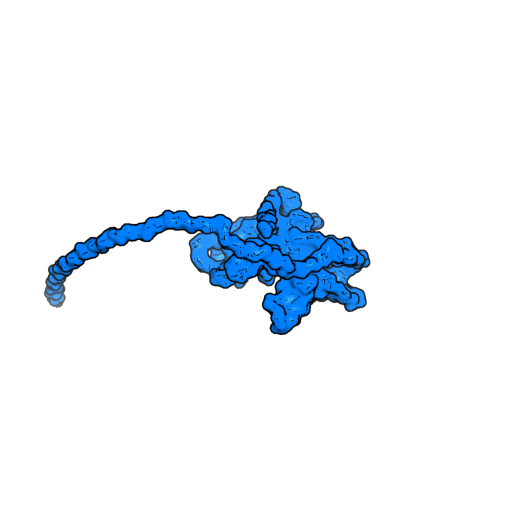ATOM 546 O O . VAL A 1 74 ? 4.203 14.958 10.271 1.00 88.19 74 VAL A O 1
ATOM 549 N N . GLY A 1 75 ? 3.391 12.889 10.330 1.00 91.94 75 GLY A N 1
ATOM 550 C CA . GLY A 1 75 ? 2.364 13.210 11.313 1.00 91.94 75 GLY A CA 1
ATOM 551 C C . GLY A 1 75 ? 1.567 11.996 11.759 1.00 91.94 75 GLY A C 1
ATOM 552 O O . GLY A 1 75 ? 1.751 10.895 11.244 1.00 91.94 75 GLY A O 1
ATOM 553 N N . ARG A 1 76 ? 0.636 12.192 12.695 1.00 93.25 76 ARG A N 1
ATOM 554 C CA . ARG A 1 76 ? -0.222 11.096 13.171 1.00 93.25 76 ARG A CA 1
ATOM 555 C C . ARG A 1 76 ? -1.195 10.671 12.077 1.00 93.25 76 ARG A C 1
ATOM 557 O O . ARG A 1 76 ? -1.934 11.508 11.557 1.00 93.25 76 ARG A O 1
ATOM 564 N N . ALA A 1 77 ? -1.256 9.381 11.768 1.00 95.81 77 ALA A N 1
ATOM 565 C CA . ALA A 1 77 ? -2.318 8.825 10.941 1.00 95.81 77 ALA A CA 1
ATOM 566 C C . ALA A 1 77 ? -3.562 8.582 11.803 1.00 95.81 77 ALA A C 1
ATOM 568 O O . ALA A 1 77 ? -3.527 7.820 12.772 1.00 95.81 77 ALA A O 1
ATOM 569 N N . VAL A 1 78 ? -4.666 9.230 11.439 1.00 97.50 78 VAL A N 1
ATOM 570 C CA . VAL A 1 78 ? -5.949 9.144 12.139 1.00 97.50 78 VAL A CA 1
ATOM 571 C C . VAL A 1 78 ? -7.008 8.640 11.170 1.00 97.50 78 VAL A C 1
ATOM 573 O O . VAL A 1 78 ? -7.191 9.216 10.094 1.00 97.50 78 VAL A O 1
ATOM 576 N N . VAL A 1 79 ? -7.714 7.582 11.559 1.00 98.00 79 VAL A N 1
ATOM 577 C CA . VAL A 1 79 ? -8.915 7.109 10.867 1.00 98.00 79 VAL A CA 1
ATOM 578 C C . VAL A 1 79 ? -10.155 7.680 11.536 1.00 98.00 79 VAL A C 1
ATOM 580 O O . VAL A 1 79 ? -10.212 7.790 12.757 1.00 98.00 79 VAL A O 1
ATOM 583 N N . THR A 1 80 ? -11.155 8.017 10.733 1.00 98.56 80 THR A N 1
ATOM 584 C CA . THR A 1 80 ? -12.526 8.258 11.182 1.00 98.56 80 THR A CA 1
ATOM 585 C C . THR A 1 80 ? -13.357 7.059 10.755 1.00 98.56 80 THR A C 1
ATOM 587 O O . THR A 1 80 ? -13.364 6.701 9.573 1.00 98.56 80 THR A O 1
ATOM 590 N N . LEU A 1 81 ? -14.023 6.421 11.711 1.00 98.44 81 LEU A N 1
ATOM 591 C CA . LEU A 1 81 ? -14.898 5.277 11.484 1.00 98.44 81 LEU A CA 1
ATOM 592 C C . LEU A 1 81 ? -16.254 5.734 10.937 1.00 98.44 81 LEU A C 1
ATOM 594 O O . LEU A 1 81 ? -16.621 6.902 11.046 1.00 98.44 81 LEU A O 1
ATOM 598 N N . SER A 1 82 ? -17.023 4.808 10.371 1.00 98.06 82 SER A N 1
ATOM 599 C CA . SER A 1 82 ? -18.405 5.055 9.938 1.00 98.06 82 SER A CA 1
ATOM 600 C C . SER A 1 82 ? -19.332 5.485 11.081 1.00 98.06 82 SER A C 1
ATOM 602 O O . SER A 1 82 ? -20.331 6.145 10.821 1.00 98.06 82 SER A O 1
ATOM 604 N N . THR A 1 83 ? -18.987 5.164 12.333 1.00 97.00 83 THR A N 1
ATOM 605 C CA . THR A 1 83 ? -19.683 5.631 13.547 1.00 97.00 83 THR A CA 1
ATOM 606 C C . THR A 1 83 ? -19.407 7.101 13.877 1.00 97.00 83 THR A C 1
ATOM 608 O O . THR A 1 83 ? -20.107 7.679 14.700 1.00 97.00 83 THR A O 1
ATOM 611 N N . GLY A 1 84 ? -18.392 7.713 13.256 1.00 97.50 84 GLY A N 1
ATOM 612 C CA . GLY A 1 84 ? -17.891 9.050 13.586 1.00 97.50 84 GLY A CA 1
ATOM 613 C C . GLY A 1 84 ? -16.701 9.050 14.552 1.00 97.50 84 GLY A C 1
ATOM 614 O O . GLY A 1 84 ? -16.003 10.062 14.654 1.00 97.50 84 GLY A O 1
ATOM 615 N N . ASP A 1 85 ? -16.405 7.919 15.199 1.00 96.88 85 ASP A N 1
ATOM 616 C CA . ASP A 1 85 ? -15.267 7.802 16.113 1.00 96.88 85 ASP A CA 1
ATOM 617 C C . ASP A 1 85 ? -13.937 8.011 15.387 1.00 96.88 85 ASP A C 1
ATOM 619 O O . ASP A 1 85 ? -13.755 7.592 14.242 1.00 96.88 85 ASP A O 1
ATOM 623 N N . SER A 1 86 ? -12.975 8.634 16.065 1.00 97.44 86 SER A N 1
ATOM 624 C CA . SER A 1 86 ? -11.619 8.813 15.542 1.00 97.44 86 SER A CA 1
ATOM 625 C C . SER A 1 86 ? -10.624 7.928 16.281 1.00 97.44 86 SER A C 1
ATOM 627 O O . SER A 1 86 ? -10.594 7.909 17.510 1.00 97.44 86 SER A O 1
ATOM 629 N N . VAL A 1 87 ? -9.774 7.227 15.533 1.00 96.06 87 VAL A N 1
ATOM 630 C CA . VAL A 1 87 ? -8.750 6.325 16.073 1.00 96.06 87 VAL A CA 1
ATOM 631 C C . VAL A 1 87 ? -7.392 6.694 15.486 1.00 96.06 87 VAL A C 1
ATOM 633 O O . VAL A 1 87 ? -7.246 6.848 14.274 1.00 96.06 87 VAL A O 1
ATOM 636 N N . VAL A 1 88 ? -6.381 6.849 16.341 1.00 95.94 88 VAL A N 1
ATOM 637 C CA . VAL A 1 88 ? -4.988 6.996 15.900 1.00 95.94 88 VAL A CA 1
ATOM 638 C C . VAL A 1 88 ? -4.463 5.609 15.543 1.00 95.94 88 VAL A C 1
ATOM 640 O O . VAL A 1 88 ? -4.451 4.721 16.389 1.00 95.94 88 VAL A O 1
ATOM 643 N N . VAL A 1 89 ? -4.050 5.416 14.291 1.00 95.44 89 VAL A N 1
ATOM 644 C CA . VAL A 1 89 ? -3.533 4.126 13.793 1.00 95.44 89 VAL A CA 1
ATOM 645 C C . VAL A 1 89 ? -2.007 4.120 13.663 1.00 95.44 89 VAL A C 1
ATOM 647 O O . VAL A 1 89 ? -1.376 3.063 13.684 1.00 95.44 89 VAL A O 1
ATOM 650 N N . ALA A 1 90 ? -1.385 5.299 13.592 1.00 93.50 90 ALA A N 1
ATOM 651 C CA . ALA A 1 90 ? 0.060 5.454 13.718 1.00 93.50 90 ALA A CA 1
ATOM 652 C C . ALA A 1 90 ? 0.418 6.837 14.268 1.00 93.50 90 ALA A C 1
ATOM 654 O O . ALA A 1 90 ? -0.161 7.838 13.846 1.00 93.50 90 ALA A O 1
ATOM 655 N N . ASP A 1 91 ? 1.408 6.898 15.158 1.00 90.50 91 ASP A N 1
ATOM 656 C CA . ASP A 1 91 ? 1.896 8.166 15.712 1.00 90.50 91 ASP A CA 1
ATOM 657 C C . ASP A 1 91 ? 2.775 8.952 14.738 1.00 90.50 91 ASP A C 1
ATOM 659 O O . ASP A 1 91 ? 2.877 10.173 14.834 1.00 90.50 91 ASP A O 1
ATOM 663 N N . SER A 1 92 ? 3.369 8.258 13.769 1.00 90.25 92 SER A N 1
ATOM 664 C CA . SER A 1 92 ? 4.156 8.854 12.699 1.00 90.25 92 SER A CA 1
ATOM 665 C C . SER A 1 92 ? 3.903 8.117 11.392 1.00 90.25 92 SER A C 1
ATOM 667 O O . SER A 1 92 ? 4.078 6.900 11.300 1.00 90.25 92 SER A O 1
ATOM 669 N N . ALA A 1 93 ? 3.452 8.869 10.396 1.00 94.19 93 ALA A N 1
ATOM 670 C CA . ALA A 1 93 ? 3.235 8.430 9.034 1.00 94.19 93 ALA A CA 1
ATOM 671 C C . ALA A 1 93 ? 3.540 9.575 8.060 1.00 94.19 93 ALA A C 1
ATOM 673 O O . ALA A 1 93 ? 3.242 10.738 8.335 1.00 94.19 93 ALA A O 1
ATOM 674 N N . VAL A 1 94 ? 4.094 9.239 6.898 1.00 94.25 94 VAL A N 1
ATOM 675 C CA . VAL A 1 94 ? 4.311 10.164 5.778 1.00 94.25 94 VAL A CA 1
ATOM 676 C C . VAL A 1 94 ? 3.017 10.307 4.971 1.00 94.25 94 VAL A C 1
ATOM 678 O O . VAL A 1 94 ? 2.578 11.417 4.639 1.00 94.25 94 VAL A O 1
ATOM 681 N N . ARG A 1 95 ? 2.383 9.170 4.660 1.00 96.88 95 ARG A N 1
ATOM 682 C CA . ARG A 1 95 ? 1.128 9.049 3.903 1.00 96.88 95 ARG A CA 1
ATOM 683 C C . ARG A 1 95 ? 0.259 7.937 4.482 1.00 96.88 95 ARG A C 1
ATOM 685 O O . ARG A 1 95 ? 0.726 7.089 5.239 1.00 96.88 95 ARG A O 1
ATOM 692 N N . ALA A 1 96 ? -1.019 7.961 4.119 1.00 97.81 96 ALA A N 1
ATOM 693 C CA . ALA A 1 96 ? -1.981 6.953 4.522 1.00 97.81 96 ALA A CA 1
ATOM 694 C C . ALA A 1 96 ? -3.027 6.722 3.424 1.00 97.81 96 ALA A C 1
ATOM 696 O O . ALA A 1 96 ? -3.410 7.660 2.724 1.00 97.81 96 ALA A O 1
ATOM 697 N N . TRP A 1 97 ? -3.497 5.482 3.297 1.00 98.56 97 TRP A N 1
ATOM 698 C CA . TRP A 1 97 ? -4.443 5.039 2.276 1.00 98.56 97 TRP A CA 1
ATOM 699 C C . TRP A 1 97 ? -5.568 4.230 2.915 1.00 98.56 97 TRP A C 1
ATOM 701 O O . TRP A 1 97 ? -5.327 3.353 3.743 1.00 98.56 97 TRP A O 1
ATOM 711 N N . LYS A 1 98 ? -6.807 4.513 2.510 1.00 98.12 98 LYS A N 1
ATOM 712 C CA . LYS A 1 98 ? -7.962 3.665 2.809 1.00 98.12 98 LYS A CA 1
ATOM 713 C C . LYS A 1 98 ? -8.003 2.558 1.762 1.00 98.12 98 LYS A C 1
ATOM 715 O O . LYS A 1 98 ? -8.046 2.868 0.576 1.00 98.12 98 LYS A O 1
ATOM 720 N N . LEU A 1 99 ? -8.008 1.302 2.200 1.00 97.50 99 LEU A N 1
ATOM 721 C CA . LEU A 1 99 ? -7.991 0.139 1.311 1.00 97.50 99 LEU A CA 1
ATOM 722 C C . LEU A 1 99 ? -9.361 -0.544 1.193 1.00 97.50 99 LEU A C 1
ATOM 724 O O . LEU A 1 99 ? -9.528 -1.390 0.336 1.00 97.50 99 LEU A O 1
ATOM 728 N N . GLY A 1 100 ? -10.364 -0.134 1.973 1.00 95.12 100 GLY A N 1
ATOM 729 C CA . GLY A 1 100 ? -11.728 -0.679 1.919 1.00 95.12 100 GLY A CA 1
ATOM 730 C C . GLY A 1 100 ? -12.096 -1.411 3.209 1.00 95.12 100 GLY A C 1
ATOM 731 O O . GLY A 1 100 ? -11.227 -1.932 3.902 1.00 95.12 100 GLY A O 1
ATOM 732 N N . GLY A 1 101 ? -13.382 -1.402 3.574 1.00 96.38 101 GLY A N 1
ATOM 733 C CA . GLY A 1 101 ? -13.834 -1.933 4.866 1.00 96.38 101 GLY A CA 1
ATOM 734 C C . GLY A 1 101 ? -13.097 -1.281 6.044 1.00 96.38 101 GLY A C 1
ATOM 735 O O . GLY A 1 101 ? -13.059 -0.053 6.158 1.00 96.38 101 GLY A O 1
ATOM 736 N N . SER A 1 102 ? -12.496 -2.102 6.901 1.00 97.44 102 SER A N 1
ATOM 737 C CA . SER A 1 102 ? -11.641 -1.718 8.034 1.00 97.44 102 SER A CA 1
ATOM 738 C C . SER A 1 102 ? -10.156 -1.558 7.683 1.00 97.44 102 SER A C 1
ATOM 740 O O . SER A 1 102 ? -9.373 -1.138 8.538 1.00 97.44 102 SER A O 1
ATOM 742 N N . LEU A 1 103 ? -9.760 -1.892 6.451 1.00 97.81 103 LEU A N 1
ATOM 743 C CA . LEU A 1 103 ? -8.365 -2.000 6.046 1.00 97.81 103 LEU A CA 1
ATOM 744 C C . LEU A 1 103 ? -7.795 -0.642 5.628 1.00 97.81 103 LEU A C 1
ATOM 746 O O . LEU A 1 103 ? -8.356 0.081 4.794 1.00 97.81 103 LEU A O 1
ATOM 750 N N . VAL A 1 104 ? -6.630 -0.314 6.174 1.00 98.31 104 VAL A N 1
ATOM 751 C CA . VAL A 1 104 ? -5.850 0.871 5.819 1.00 98.31 104 VAL A CA 1
ATOM 752 C C . VAL A 1 104 ? -4.378 0.515 5.676 1.00 98.31 104 VAL A C 1
ATOM 754 O O . VAL A 1 104 ? -3.909 -0.509 6.172 1.00 98.31 104 VAL A O 1
ATOM 757 N N . ALA A 1 105 ? -3.631 1.384 5.008 1.00 98.12 105 ALA A N 1
ATOM 758 C CA . ALA A 1 105 ? -2.181 1.331 5.004 1.00 98.12 105 ALA A CA 1
ATOM 759 C C . ALA A 1 105 ? -1.594 2.694 5.356 1.00 98.12 105 ALA A C 1
ATOM 761 O O . ALA A 1 105 ? -2.172 3.735 5.043 1.00 98.12 105 ALA A O 1
ATOM 762 N N . VAL A 1 106 ? -0.434 2.684 5.999 1.00 97.56 106 VAL A N 1
ATOM 763 C CA . VAL A 1 106 ? 0.330 3.882 6.357 1.00 97.56 106 VAL A CA 1
ATOM 764 C C . VAL A 1 106 ? 1.780 3.686 5.946 1.00 97.56 106 VAL 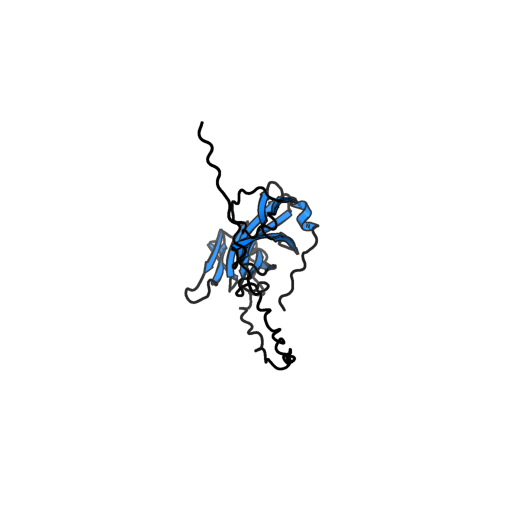A C 1
ATOM 766 O O . VAL A 1 106 ? 2.309 2.582 6.099 1.00 97.56 106 VAL A O 1
ATOM 769 N N . SER A 1 107 ? 2.419 4.732 5.422 1.00 96.81 107 SER A N 1
ATOM 770 C CA . SER A 1 107 ? 3.861 4.714 5.178 1.00 96.81 107 SER A CA 1
ATOM 771 C C . SER A 1 107 ? 4.620 5.451 6.269 1.00 96.81 107 SER A C 1
ATOM 773 O O . SER A 1 107 ? 4.150 6.477 6.756 1.00 96.81 107 SER A O 1
ATOM 775 N N . GLY A 1 108 ? 5.781 4.932 6.659 1.00 93.50 108 GLY A N 1
ATOM 776 C CA . GLY A 1 108 ? 6.682 5.536 7.646 1.00 93.50 108 GLY A CA 1
ATOM 777 C C . GLY A 1 108 ? 8.089 5.737 7.081 1.00 93.50 108 GLY A C 1
ATOM 778 O O . GLY A 1 108 ? 8.404 5.188 6.030 1.00 93.50 108 GLY A O 1
ATOM 779 N N . LEU A 1 109 ? 8.925 6.520 7.772 1.00 90.56 109 LEU A N 1
ATOM 780 C CA . LEU A 1 109 ? 10.336 6.776 7.410 1.00 90.56 109 LEU A CA 1
ATOM 781 C C . LEU A 1 109 ? 11.296 5.646 7.833 1.00 90.56 109 LEU A C 1
ATOM 783 O O . LEU A 1 109 ? 12.509 5.769 7.747 1.00 90.56 109 LEU A O 1
ATOM 787 N N . ASP A 1 110 ? 10.751 4.538 8.311 1.00 87.12 110 ASP A N 1
ATOM 788 C CA . ASP A 1 110 ? 11.441 3.321 8.736 1.00 87.12 110 ASP A CA 1
ATOM 789 C C . ASP A 1 110 ? 11.635 2.320 7.594 1.00 87.12 110 ASP A C 1
ATOM 791 O O . ASP A 1 110 ? 11.495 1.107 7.780 1.00 87.12 110 ASP A O 1
ATOM 795 N N . GLY A 1 111 ? 11.890 2.841 6.391 1.00 86.00 111 GLY A N 1
ATOM 796 C CA . GLY A 1 111 ? 12.232 2.046 5.218 1.00 86.00 111 GLY A CA 1
ATOM 797 C C . GLY A 1 111 ? 13.649 1.476 5.277 1.00 86.00 111 GLY A C 1
ATOM 798 O O . GLY A 1 111 ? 14.295 1.436 6.321 1.00 86.00 111 GLY A O 1
ATOM 799 N N . ALA A 1 112 ? 14.152 1.032 4.127 1.00 84.50 112 ALA A N 1
ATOM 800 C CA . ALA A 1 112 ? 15.473 0.411 4.023 1.00 84.50 112 ALA A CA 1
ATOM 801 C C . ALA A 1 112 ? 16.639 1.426 3.936 1.00 84.50 112 ALA A C 1
ATOM 803 O O . ALA A 1 112 ? 17.767 1.033 3.649 1.00 84.50 112 ALA A O 1
ATOM 804 N N . GLY A 1 113 ? 16.391 2.721 4.167 1.00 83.19 113 GLY A N 1
ATOM 805 C CA . GLY A 1 113 ? 17.325 3.816 3.871 1.00 83.19 113 GLY A CA 1
ATOM 806 C C . GLY A 1 113 ? 17.061 4.387 2.480 1.00 83.19 113 GLY A C 1
ATOM 807 O O . GLY A 1 113 ? 15.915 4.447 2.068 1.00 83.19 113 GLY A O 1
ATOM 808 N N . GLY A 1 114 ? 18.081 4.792 1.729 1.00 75.31 114 GLY A N 1
ATOM 809 C CA . GLY A 1 114 ? 17.912 5.282 0.353 1.00 75.31 114 GLY A CA 1
ATOM 810 C C . GLY A 1 114 ? 18.691 6.560 0.094 1.00 75.31 114 GLY A C 1
ATOM 811 O O . GLY A 1 114 ? 19.425 7.029 0.967 1.00 75.31 114 GLY A O 1
ATOM 812 N N . TYR A 1 115 ? 18.537 7.115 -1.107 1.00 76.62 115 TYR A N 1
ATOM 813 C CA . TYR A 1 115 ? 19.097 8.425 -1.414 1.00 76.62 115 TYR A CA 1
ATOM 814 C C . TYR A 1 115 ? 18.493 9.451 -0.443 1.00 76.62 115 TYR A C 1
ATOM 816 O O 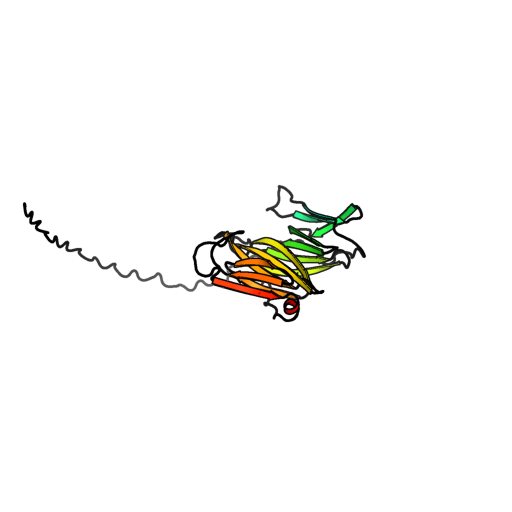. TYR A 1 115 ? 17.282 9.477 -0.243 1.00 76.62 115 TYR A O 1
ATOM 824 N N . GLU A 1 116 ? 19.341 10.207 0.257 1.00 82.44 116 GLU A N 1
ATOM 825 C CA . GLU A 1 116 ? 18.916 11.202 1.260 1.00 82.44 116 GLU A CA 1
ATOM 826 C C . GLU A 1 116 ? 17.978 10.659 2.368 1.00 82.44 116 GLU A C 1
ATOM 828 O O . GLU A 1 116 ? 17.241 11.416 2.995 1.00 82.44 116 GLU A O 1
ATOM 833 N N . ASN A 1 117 ? 18.036 9.350 2.659 1.00 82.44 117 ASN A N 1
ATOM 834 C CA . ASN A 1 117 ? 17.167 8.656 3.625 1.00 82.44 117 ASN A CA 1
ATOM 835 C C . ASN A 1 117 ? 15.665 8.724 3.292 1.00 82.44 117 ASN A C 1
ATOM 837 O O . ASN A 1 117 ? 14.820 8.773 4.185 1.00 82.44 117 ASN A O 1
ATOM 841 N N . GLU A 1 118 ? 15.317 8.708 2.006 1.00 85.62 118 GLU A N 1
ATOM 842 C CA . GLU A 1 118 ? 13.924 8.832 1.569 1.00 85.62 118 GLU A CA 1
ATOM 843 C C . GLU A 1 118 ? 13.078 7.554 1.670 1.00 85.62 118 GLU A C 1
ATOM 845 O O . GLU A 1 118 ? 11.854 7.611 1.498 1.00 85.62 118 GLU A O 1
ATOM 850 N N . GLY A 1 119 ? 13.708 6.395 1.878 1.00 91.06 119 GLY A N 1
ATOM 851 C CA . GLY A 1 119 ? 13.011 5.120 1.816 1.00 91.06 119 GLY A CA 1
ATOM 852 C C . GLY A 1 119 ? 11.962 4.975 2.895 1.00 91.06 119 GLY A C 1
ATOM 853 O O . GLY A 1 119 ? 12.107 5.416 4.037 1.00 91.06 119 GLY A O 1
ATOM 854 N N . GLN A 1 120 ? 10.871 4.324 2.510 1.00 94.81 120 GLN A N 1
ATOM 855 C CA . GLN A 1 120 ? 9.700 4.188 3.355 1.00 94.81 120 GLN A CA 1
ATOM 856 C C . GLN A 1 120 ? 9.362 2.729 3.630 1.00 94.81 120 GLN A C 1
ATOM 858 O O . GLN A 1 120 ? 9.630 1.823 2.834 1.00 94.81 120 GLN A O 1
ATOM 863 N N . SER A 1 121 ? 8.724 2.508 4.775 1.00 95.12 121 SER A N 1
ATOM 864 C CA . SER A 1 121 ? 8.018 1.262 5.052 1.00 95.12 121 SER A CA 1
ATOM 865 C C . SER A 1 121 ? 6.537 1.400 4.714 1.00 95.12 121 SER A C 1
ATOM 867 O O . SER A 1 121 ? 6.001 2.508 4.700 1.00 95.12 121 SER A O 1
ATOM 869 N N . LEU A 1 122 ? 5.861 0.277 4.467 1.00 97.25 122 LEU A N 1
ATOM 870 C CA . LEU A 1 122 ? 4.403 0.197 4.428 1.00 97.25 122 LEU A CA 1
ATOM 871 C C . LEU A 1 122 ? 3.922 -0.706 5.554 1.00 97.25 122 LEU A C 1
ATOM 873 O O . LEU A 1 122 ? 4.312 -1.873 5.631 1.00 97.25 122 LEU A O 1
ATOM 877 N N . THR A 1 123 ? 3.027 -0.187 6.385 1.00 96.38 123 THR A N 1
ATOM 878 C CA . THR A 1 123 ? 2.308 -0.968 7.390 1.00 96.38 123 THR A CA 1
ATOM 879 C C . THR A 1 123 ? 0.845 -1.078 6.995 1.00 96.38 123 THR A C 1
ATOM 881 O O . THR A 1 123 ? 0.187 -0.064 6.771 1.00 96.38 123 THR A O 1
ATOM 884 N N . VAL A 1 124 ? 0.339 -2.306 6.924 1.00 96.69 124 VAL A N 1
ATOM 885 C CA . VAL A 1 124 ? -1.082 -2.609 6.729 1.00 96.69 124 VAL A CA 1
ATOM 886 C C . VAL A 1 124 ? -1.726 -2.804 8.090 1.00 96.69 124 VAL A C 1
ATOM 888 O O . VAL A 1 124 ? -1.138 -3.432 8.974 1.00 96.69 124 VAL A O 1
ATOM 891 N N . ILE A 1 125 ? -2.912 -2.228 8.257 1.00 96.81 125 ILE A N 1
ATOM 892 C CA . ILE A 1 125 ? -3.652 -2.211 9.512 1.00 96.81 125 ILE A CA 1
ATOM 893 C C . ILE A 1 125 ? -5.108 -2.557 9.216 1.00 96.81 125 ILE A C 1
ATOM 895 O O . ILE A 1 125 ? -5.735 -1.898 8.386 1.00 96.81 125 ILE A O 1
ATOM 899 N N . ASP A 1 126 ? -5.648 -3.552 9.910 1.00 96.50 126 ASP A N 1
ATOM 900 C CA . ASP A 1 126 ? -7.085 -3.799 9.966 1.00 96.50 126 ASP A CA 1
ATOM 901 C C . ASP A 1 126 ? -7.604 -3.296 11.319 1.00 96.50 126 ASP A C 1
ATOM 903 O O . ASP A 1 126 ? -7.217 -3.751 12.394 1.00 96.50 126 ASP A O 1
ATOM 907 N N . VAL A 1 127 ? -8.442 -2.262 11.267 1.00 97.38 127 VAL A N 1
ATOM 908 C CA . VAL A 1 127 ? -8.949 -1.604 12.478 1.00 97.38 127 VAL A CA 1
ATOM 909 C C . VAL A 1 127 ? -9.966 -2.487 13.210 1.00 97.38 127 VAL A C 1
ATOM 911 O O . VAL A 1 127 ? -10.167 -2.317 14.413 1.00 97.38 127 VAL A O 1
ATOM 914 N N . ALA A 1 128 ? -10.610 -3.429 12.512 1.00 96.88 128 ALA A N 1
ATOM 915 C CA . ALA A 1 128 ? -11.674 -4.235 13.091 1.00 96.88 128 ALA A CA 1
ATOM 916 C C . ALA A 1 128 ? -11.140 -5.264 14.091 1.00 96.88 128 ALA A C 1
ATOM 918 O O . ALA A 1 128 ? -11.686 -5.390 15.186 1.00 96.88 128 ALA A O 1
ATOM 919 N N . ASP A 1 129 ? -10.059 -5.957 13.741 1.00 95.38 129 ASP A N 1
ATOM 920 C CA . ASP A 1 129 ? -9.419 -6.976 14.580 1.00 95.38 129 ASP A CA 1
ATOM 921 C C . ASP A 1 129 ? -8.130 -6.480 15.264 1.00 95.38 129 ASP A C 1
ATOM 923 O O . ASP A 1 129 ? -7.568 -7.181 16.105 1.00 95.38 129 ASP A O 1
ATOM 927 N N . GLY A 1 130 ? -7.682 -5.258 14.954 1.00 93.62 130 GLY A N 1
ATOM 928 C CA . GLY A 1 130 ? -6.452 -4.683 15.497 1.00 93.62 130 GLY A CA 1
ATOM 929 C C . GLY A 1 130 ? -5.181 -5.235 14.845 1.00 93.62 130 GLY A C 1
ATOM 930 O O . GLY A 1 130 ? -4.080 -4.967 15.336 1.00 93.62 130 GLY A O 1
ATOM 931 N N . PHE A 1 131 ? -5.300 -5.997 13.752 1.00 93.56 131 PHE A N 1
ATOM 932 C CA . PHE A 1 131 ? -4.162 -6.522 13.011 1.00 93.56 131 PHE A CA 1
ATOM 933 C C . PHE A 1 131 ? -3.294 -5.382 12.482 1.00 93.56 131 PHE A C 1
ATOM 935 O O . PHE A 1 131 ? -3.772 -4.404 11.908 1.00 93.56 131 PHE A O 1
ATOM 942 N N . ARG A 1 132 ? -1.980 -5.537 12.642 1.00 93.69 132 ARG A N 1
ATOM 943 C CA . ARG A 1 132 ? -0.969 -4.607 12.146 1.00 93.69 132 ARG A CA 1
ATOM 944 C C . ARG A 1 132 ? 0.242 -5.391 11.673 1.00 93.69 132 ARG A C 1
ATOM 946 O O . ARG A 1 132 ? 0.777 -6.216 12.411 1.00 93.69 132 ARG A O 1
ATOM 953 N N . ARG A 1 133 ? 0.723 -5.096 10.468 1.00 92.19 133 ARG A N 1
ATOM 954 C CA . ARG A 1 133 ? 1.928 -5.726 9.925 1.00 92.19 133 ARG A CA 1
ATOM 955 C C . ARG A 1 133 ? 2.680 -4.781 9.005 1.00 92.19 133 ARG A C 1
ATOM 957 O O . ARG A 1 133 ? 2.100 -4.223 8.077 1.00 92.19 133 ARG A O 1
ATOM 964 N N . ARG A 1 134 ? 3.990 -4.650 9.217 1.00 92.94 134 ARG A N 1
ATOM 965 C CA . ARG A 1 134 ? 4.882 -4.075 8.205 1.00 92.94 134 ARG A CA 1
ATOM 966 C C . ARG A 1 134 ? 5.027 -5.080 7.064 1.00 92.94 134 ARG A C 1
ATOM 968 O O . ARG A 1 134 ? 5.444 -6.213 7.290 1.00 92.94 134 ARG A O 1
ATOM 975 N N . VAL A 1 135 ? 4.660 -4.670 5.857 1.00 94.50 135 VAL A N 1
ATOM 976 C CA . VAL A 1 135 ? 4.611 -5.538 4.670 1.00 94.50 135 VAL A CA 1
ATOM 977 C C . VAL A 1 135 ? 5.608 -5.134 3.583 1.00 94.50 135 VAL A C 1
ATOM 979 O O . VAL A 1 135 ? 5.917 -5.948 2.717 1.00 94.50 135 VAL A O 1
ATOM 982 N N . VAL A 1 136 ? 6.134 -3.906 3.646 1.00 94.50 136 VAL A N 1
ATOM 983 C CA . VAL A 1 136 ? 7.199 -3.390 2.773 1.00 94.50 136 VAL A CA 1
ATOM 984 C C . VAL A 1 136 ? 8.183 -2.591 3.620 1.00 94.50 136 VAL A C 1
ATOM 986 O O . VAL A 1 136 ? 7.768 -1.861 4.519 1.00 94.50 136 VAL A O 1
ATOM 989 N N . ALA A 1 137 ? 9.470 -2.709 3.309 1.00 93.56 137 ALA A N 1
ATOM 990 C CA . ALA A 1 137 ? 10.511 -1.756 3.677 1.00 93.56 137 ALA A CA 1
ATOM 991 C C . ALA A 1 137 ? 11.407 -1.596 2.447 1.00 93.56 137 ALA A C 1
ATOM 993 O O . ALA A 1 137 ? 12.048 -2.558 2.025 1.00 93.56 137 ALA A O 1
ATOM 994 N N . ASP A 1 138 ? 11.381 -0.422 1.823 1.00 92.25 138 ASP A N 1
ATOM 995 C CA . ASP A 1 138 ? 12.095 -0.167 0.571 1.00 92.25 138 ASP A CA 1
ATOM 996 C C . ASP A 1 138 ? 12.926 1.121 0.682 1.00 92.25 138 ASP A C 1
ATOM 998 O O . ASP A 1 138 ? 12.803 1.877 1.646 1.00 92.25 138 ASP A O 1
ATOM 1002 N N . TYR A 1 139 ? 13.804 1.335 -0.292 1.00 92.25 139 TYR A N 1
ATOM 1003 C CA . TYR A 1 139 ? 14.687 2.497 -0.411 1.00 92.25 139 TYR A CA 1
ATOM 1004 C C . TYR A 1 139 ? 14.001 3.696 -1.073 1.00 92.25 139 TYR A C 1
ATOM 1006 O O . TYR A 1 139 ? 14.588 4.766 -1.160 1.00 92.25 139 TYR A O 1
ATOM 1014 N N . PHE A 1 140 ? 12.778 3.501 -1.566 1.00 93.44 140 PHE A N 1
ATOM 1015 C CA . PHE A 1 140 ? 12.037 4.468 -2.365 1.00 93.44 140 PHE A CA 1
ATOM 1016 C C . PHE A 1 140 ? 10.835 5.023 -1.599 1.00 93.44 140 PHE A C 1
ATOM 1018 O O . PHE A 1 140 ? 10.239 4.343 -0.755 1.00 93.44 140 PHE A O 1
ATOM 1025 N N . ALA A 1 141 ? 10.421 6.239 -1.948 1.00 94.88 141 ALA A N 1
ATOM 1026 C CA . ALA A 1 141 ? 9.232 6.856 -1.384 1.00 94.88 141 ALA A CA 1
ATOM 1027 C C . ALA A 1 141 ? 7.962 6.170 -1.907 1.00 94.88 141 ALA A C 1
ATOM 1029 O O . ALA A 1 141 ? 7.777 6.022 -3.115 1.00 94.88 141 ALA A O 1
ATOM 1030 N N . ILE A 1 142 ? 7.033 5.799 -1.022 1.00 96.81 142 ILE A N 1
ATOM 1031 C CA . ILE A 1 142 ? 5.750 5.212 -1.431 1.00 96.81 142 ILE A CA 1
ATOM 1032 C C . ILE A 1 142 ? 4.800 6.332 -1.857 1.00 96.81 142 ILE A C 1
ATOM 1034 O O . ILE A 1 142 ? 4.451 7.213 -1.067 1.00 96.81 142 ILE A O 1
ATOM 1038 N N . VAL A 1 143 ? 4.346 6.291 -3.109 1.00 97.19 143 VAL A N 1
ATOM 1039 C CA . VAL A 1 143 ? 3.518 7.354 -3.700 1.00 97.19 143 VAL A CA 1
ATOM 1040 C C . VAL A 1 143 ? 2.056 6.953 -3.873 1.00 97.19 143 VAL A C 1
ATOM 1042 O O . VAL A 1 143 ? 1.179 7.812 -3.762 1.00 97.19 143 VAL A O 1
ATOM 1045 N N . ARG A 1 144 ? 1.765 5.664 -4.087 1.00 97.88 144 ARG A N 1
ATOM 1046 C CA . ARG A 1 144 ? 0.396 5.151 -4.257 1.00 97.88 144 ARG A CA 1
ATOM 1047 C C . ARG A 1 144 ? 0.292 3.705 -3.781 1.00 97.88 144 ARG A C 1
ATOM 1049 O O . ARG A 1 144 ? 1.220 2.927 -3.974 1.00 97.88 144 ARG A O 1
ATOM 1056 N N . VAL A 1 145 ? -0.849 3.359 -3.193 1.00 98.50 145 VAL A N 1
ATOM 1057 C CA . VAL A 1 145 ? -1.202 1.990 -2.802 1.00 98.50 145 VAL A CA 1
ATOM 1058 C C . VAL A 1 145 ? -2.622 1.717 -3.272 1.00 98.50 145 VAL A C 1
ATOM 1060 O O . VAL A 1 145 ? -3.510 2.540 -3.048 1.00 98.50 145 VAL A O 1
ATOM 1063 N N . GLU A 1 146 ? -2.829 0.577 -3.918 1.00 98.19 146 GLU A N 1
ATOM 1064 C CA . GLU A 1 146 ? -4.127 0.138 -4.433 1.00 98.19 146 GLU A CA 1
ATOM 1065 C C . GLU A 1 146 ? -4.419 -1.284 -3.952 1.00 98.19 146 GLU A C 1
ATOM 1067 O O . GLU A 1 146 ? -3.512 -2.115 -3.915 1.00 98.19 146 GLU A O 1
ATOM 1072 N N . LEU A 1 147 ? -5.674 -1.561 -3.580 1.00 97.81 147 LEU A N 1
ATOM 1073 C CA . LEU A 1 147 ? -6.123 -2.898 -3.185 1.00 97.81 147 LEU A CA 1
ATOM 1074 C C . LEU A 1 147 ? -6.686 -3.642 -4.400 1.00 97.81 147 LEU A C 1
ATOM 1076 O O . LEU A 1 147 ? -7.645 -3.185 -5.017 1.00 97.81 147 LEU A O 1
ATOM 1080 N N . LEU A 1 148 ? -6.135 -4.819 -4.677 1.00 97.50 148 LEU A N 1
ATOM 1081 C CA . LEU A 1 148 ? -6.808 -5.882 -5.410 1.00 97.50 148 LEU A CA 1
ATOM 1082 C C . LEU A 1 148 ? -7.597 -6.726 -4.402 1.00 97.50 148 LEU A C 1
ATOM 1084 O O . LEU A 1 148 ? -6.996 -7.322 -3.510 1.00 97.50 148 LEU A O 1
ATOM 1088 N N . ASP A 1 149 ? -8.916 -6.798 -4.559 1.00 95.81 149 ASP A N 1
ATOM 1089 C CA . ASP A 1 149 ? -9.775 -7.764 -3.866 1.00 95.81 149 ASP A CA 1
ATOM 1090 C C . ASP A 1 149 ? -10.556 -8.531 -4.939 1.00 95.81 149 ASP A C 1
ATOM 1092 O O . ASP A 1 149 ? -11.418 -7.964 -5.613 1.00 95.81 149 ASP A O 1
ATOM 1096 N N . ALA A 1 150 ? -10.170 -9.784 -5.187 1.00 95.62 150 ALA A N 1
ATOM 1097 C CA . ALA A 1 150 ? -10.707 -10.583 -6.283 1.00 95.62 150 ALA A CA 1
ATOM 1098 C C . ALA A 1 150 ? -10.756 -12.068 -5.912 1.00 95.62 150 ALA A C 1
ATOM 1100 O O . ALA A 1 150 ? -9.752 -12.651 -5.508 1.00 95.62 150 ALA A O 1
ATOM 1101 N N . ALA A 1 151 ? -11.930 -12.686 -6.081 1.00 92.19 151 ALA A N 1
ATOM 1102 C CA . ALA A 1 151 ? -12.163 -14.114 -5.833 1.00 92.19 151 ALA A CA 1
ATOM 1103 C C . ALA A 1 151 ? -11.690 -14.603 -4.443 1.00 92.19 151 ALA A C 1
ATOM 1105 O O . ALA A 1 151 ? -11.222 -15.726 -4.300 1.00 92.19 151 ALA A O 1
ATOM 1106 N N . GLY A 1 152 ? -11.796 -13.752 -3.415 1.00 93.12 152 GLY A N 1
ATOM 1107 C CA . GLY A 1 152 ? -11.360 -14.068 -2.049 1.00 93.12 152 GLY A CA 1
ATOM 1108 C C . GLY A 1 152 ? -9.8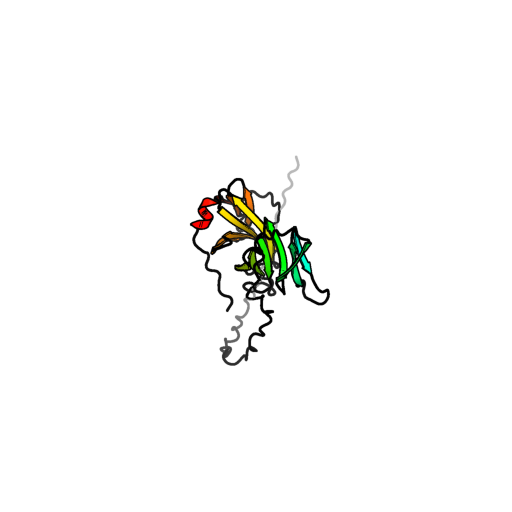61 -13.878 -1.791 1.00 93.12 152 GLY A C 1
ATOM 1109 O O . GLY A 1 152 ? -9.422 -14.027 -0.650 1.00 93.12 152 GLY A O 1
ATOM 1110 N N . HIS A 1 153 ? -9.087 -13.496 -2.807 1.00 94.31 153 HIS A N 1
ATOM 1111 C CA . HIS A 1 153 ? -7.679 -13.145 -2.674 1.00 94.31 153 HIS A CA 1
ATOM 1112 C C . HIS A 1 153 ? -7.515 -11.631 -2.548 1.00 94.31 153 HIS A C 1
ATOM 1114 O O . HIS A 1 153 ? -8.182 -10.852 -3.234 1.00 94.31 153 HIS A O 1
ATOM 1120 N N . ARG A 1 154 ? -6.582 -11.216 -1.686 1.00 95.88 154 ARG A N 1
ATOM 1121 C CA . ARG A 1 154 ? -6.237 -9.807 -1.485 1.00 95.88 154 ARG A CA 1
ATOM 1122 C C . ARG A 1 154 ? -4.771 -9.566 -1.792 1.00 95.88 154 ARG A C 1
ATOM 1124 O O . ARG A 1 154 ? -3.907 -10.252 -1.259 1.00 95.88 154 ARG A O 1
ATOM 1131 N N . GLY A 1 155 ? -4.499 -8.543 -2.589 1.00 96.94 155 GLY A N 1
ATOM 1132 C CA . GLY A 1 155 ? -3.149 -8.081 -2.892 1.00 96.94 155 GLY A CA 1
ATOM 1133 C C . GLY A 1 155 ? -3.078 -6.567 -2.897 1.00 96.94 155 GLY A C 1
ATOM 1134 O O . GLY A 1 155 ? -4.072 -5.895 -3.146 1.00 96.94 155 GLY A O 1
ATOM 1135 N N . LEU A 1 156 ? -1.901 -6.014 -2.637 1.00 98.25 156 LEU A N 1
ATOM 1136 C CA . LEU A 1 156 ? -1.648 -4.589 -2.791 1.00 98.25 156 LEU A CA 1
ATOM 1137 C C . LEU A 1 156 ? -0.702 -4.367 -3.958 1.00 98.25 156 LEU A C 1
ATOM 1139 O O . LEU A 1 156 ? 0.355 -4.996 -4.034 1.00 98.25 156 LEU A O 1
ATOM 1143 N N . LEU A 1 157 ? -1.066 -3.429 -4.823 1.00 98.31 157 LEU A N 1
ATOM 1144 C CA . LEU A 1 157 ? -0.147 -2.823 -5.769 1.00 98.31 157 LEU A CA 1
ATOM 1145 C C . LEU A 1 157 ? 0.397 -1.540 -5.142 1.00 98.31 157 LEU A C 1
ATOM 1147 O O . LEU A 1 157 ? -0.353 -0.609 -4.844 1.00 98.31 157 LEU A O 1
ATOM 1151 N N . VAL A 1 158 ? 1.706 -1.497 -4.928 1.00 98.44 158 VAL A N 1
ATOM 1152 C CA . VAL A 1 158 ? 2.394 -0.370 -4.301 1.00 98.44 158 VAL A CA 1
ATOM 1153 C C . VAL A 1 158 ? 3.306 0.271 -5.334 1.00 98.44 158 VAL A C 1
ATOM 1155 O O . VAL A 1 158 ? 4.221 -0.369 -5.853 1.00 98.44 158 VAL A O 1
ATOM 1158 N N . HIS A 1 159 ? 3.065 1.547 -5.613 1.00 98.00 159 HIS A N 1
ATOM 1159 C CA . HIS A 1 159 ? 3.924 2.368 -6.452 1.00 98.00 159 HIS A CA 1
ATOM 1160 C C . HIS A 1 159 ? 4.879 3.166 -5.584 1.00 98.00 159 HIS A C 1
ATOM 1162 O O . HIS A 1 159 ? 4.477 3.805 -4.605 1.00 98.00 159 HIS A O 1
ATOM 1168 N N . MET A 1 160 ? 6.134 3.171 -5.999 1.00 97.06 160 MET A N 1
ATOM 1169 C CA . MET A 1 160 ? 7.220 3.853 -5.325 1.00 97.06 160 MET A CA 1
ATOM 1170 C C . MET A 1 160 ? 7.966 4.737 -6.314 1.00 97.06 160 MET A C 1
ATOM 1172 O O . MET A 1 160 ? 7.964 4.460 -7.512 1.00 97.06 160 MET A O 1
ATOM 1176 N N . ARG A 1 161 ? 8.590 5.799 -5.813 1.00 94.88 161 ARG A N 1
ATOM 1177 C CA . ARG A 1 161 ? 9.367 6.742 -6.610 1.00 94.88 161 ARG A CA 1
ATOM 1178 C C . ARG A 1 161 ? 10.746 6.929 -5.989 1.00 94.88 161 ARG A C 1
ATOM 1180 O O . ARG A 1 161 ? 10.836 7.125 -4.780 1.00 94.88 161 ARG A O 1
ATOM 1187 N N . ASP A 1 162 ? 11.772 6.849 -6.824 1.00 90.38 162 ASP A N 1
ATOM 1188 C CA . ASP A 1 162 ? 13.136 7.276 -6.501 1.00 90.38 162 ASP A CA 1
ATOM 1189 C C . ASP A 1 162 ? 13.207 8.810 -6.507 1.00 90.38 162 ASP A C 1
ATOM 1191 O O . ASP A 1 162 ? 12.773 9.435 -7.477 1.00 90.38 162 ASP A O 1
ATOM 1195 N N . GLY A 1 163 ? 13.717 9.424 -5.444 1.00 84.44 163 GLY A N 1
ATOM 1196 C CA . GLY A 1 163 ? 13.877 10.873 -5.331 1.00 84.44 163 GLY A CA 1
ATOM 1197 C C . GLY A 1 163 ? 15.029 11.423 -6.158 1.00 84.44 163 GLY A C 1
ATOM 1198 O O . GLY A 1 163 ? 14.993 12.598 -6.513 1.00 84.44 163 GLY A O 1
ATOM 1199 N N . GLY A 1 164 ? 16.004 10.588 -6.530 1.00 84.00 164 GLY A N 1
ATOM 1200 C CA . GLY A 1 164 ? 17.123 10.995 -7.375 1.00 84.00 164 GLY A CA 1
ATOM 1201 C C . GLY A 1 164 ? 16.689 11.244 -8.818 1.00 84.00 164 GLY A C 1
ATOM 1202 O O . GLY A 1 164 ? 16.706 12.373 -9.304 1.00 84.00 164 GLY A O 1
ATOM 1203 N N . ARG A 1 165 ? 16.295 10.180 -9.530 1.00 81.75 165 ARG A N 1
ATOM 1204 C CA . ARG A 1 165 ? 15.915 10.271 -10.956 1.00 81.75 165 ARG A CA 1
ATOM 1205 C C . ARG A 1 165 ? 14.419 10.452 -11.187 1.00 81.75 165 ARG A C 1
ATOM 1207 O O . ARG A 1 165 ? 13.998 10.695 -12.314 1.00 81.75 165 ARG A O 1
ATOM 1214 N N . GLY A 1 166 ? 13.596 10.302 -10.152 1.00 85.44 166 GLY A N 1
ATOM 1215 C CA . GLY A 1 166 ? 12.146 10.363 -10.290 1.00 85.44 166 GLY A CA 1
ATOM 1216 C C . GLY A 1 166 ? 11.520 9.099 -10.884 1.00 85.44 166 GLY A C 1
ATOM 1217 O O . GLY A 1 166 ? 10.320 9.136 -11.163 1.00 85.44 166 GLY A O 1
ATOM 1218 N N . SER A 1 167 ? 12.280 8.015 -11.076 1.00 90.50 167 SER A N 1
ATOM 1219 C CA . SER A 1 167 ? 11.796 6.763 -11.665 1.00 90.50 167 SER A CA 1
ATOM 1220 C C . SER A 1 167 ? 10.729 6.092 -10.806 1.00 90.50 167 SER A C 1
ATOM 1222 O O . SER A 1 167 ? 10.849 6.021 -9.581 1.00 90.50 167 SER A O 1
ATOM 1224 N N . LEU A 1 168 ? 9.698 5.548 -11.457 1.00 93.38 168 LEU A N 1
ATOM 1225 C CA . LEU A 1 168 ? 8.715 4.700 -10.797 1.00 93.38 168 LEU A CA 1
ATOM 1226 C C . LEU A 1 168 ? 9.174 3.245 -10.696 1.00 93.38 168 LEU A C 1
ATOM 1228 O O . LEU A 1 168 ? 9.674 2.628 -11.639 1.00 93.38 168 LEU A O 1
ATOM 1232 N N . HIS A 1 169 ? 8.923 2.683 -9.525 1.00 94.69 169 HIS A N 1
ATOM 1233 C CA . HIS A 1 169 ? 9.101 1.280 -9.200 1.00 94.69 169 HIS A CA 1
ATOM 1234 C C . HIS A 1 169 ? 7.772 0.743 -8.676 1.00 94.69 169 HIS A C 1
ATOM 1236 O O . HIS A 1 169 ? 6.968 1.485 -8.104 1.00 94.69 169 HIS A O 1
ATOM 1242 N N . VAL A 1 170 ? 7.539 -0.556 -8.833 1.00 96.56 170 VAL A N 1
ATOM 1243 C CA . VAL A 1 170 ? 6.352 -1.196 -8.267 1.00 96.56 170 VAL A CA 1
ATOM 1244 C C . VAL A 1 170 ? 6.707 -2.417 -7.457 1.00 96.56 170 VAL A C 1
ATOM 1246 O O . VAL A 1 170 ? 7.677 -3.129 -7.723 1.00 96.56 170 VAL A O 1
ATOM 1249 N N . THR A 1 171 ? 5.873 -2.679 -6.466 1.00 97.06 171 THR A N 1
ATOM 1250 C CA . THR A 1 171 ? 5.894 -3.929 -5.734 1.00 97.06 171 THR A CA 1
ATOM 1251 C C . THR A 1 171 ? 4.480 -4.447 -5.539 1.00 97.06 171 THR A C 1
ATOM 1253 O O . THR A 1 171 ? 3.547 -3.672 -5.332 1.00 97.06 171 THR A O 1
ATOM 1256 N N . VAL A 1 172 ? 4.335 -5.768 -5.604 1.00 97.19 172 VAL A N 1
ATOM 1257 C CA . VAL A 1 172 ? 3.102 -6.463 -5.239 1.00 97.19 172 VAL A CA 1
ATOM 1258 C C . VAL A 1 172 ? 3.297 -7.118 -3.885 1.00 97.19 172 VAL A C 1
ATOM 1260 O O . VAL A 1 172 ? 4.357 -7.679 -3.586 1.00 97.19 172 VAL A O 1
ATOM 1263 N N . VAL A 1 173 ? 2.276 -6.989 -3.053 1.00 96.81 173 VAL A N 1
ATOM 1264 C CA . VAL A 1 173 ? 2.314 -7.354 -1.644 1.00 96.81 173 VAL A CA 1
ATOM 1265 C C . VAL A 1 173 ? 1.089 -8.187 -1.320 1.00 96.81 173 VAL A C 1
ATOM 1267 O O . VAL A 1 173 ? -0.035 -7.782 -1.598 1.00 96.81 173 VAL A O 1
ATOM 1270 N N . ASP A 1 174 ? 1.306 -9.319 -0.676 1.00 95.31 174 ASP A N 1
ATOM 1271 C CA . ASP A 1 174 ? 0.261 -10.000 0.070 1.00 95.31 174 ASP A CA 1
ATOM 1272 C C . ASP A 1 174 ? 0.159 -9.321 1.453 1.00 95.31 174 ASP A C 1
ATOM 1274 O O . ASP A 1 174 ? 1.154 -9.281 2.187 1.00 95.31 174 ASP A O 1
ATOM 1278 N N . PRO A 1 175 ? -1.003 -8.772 1.851 1.00 93.88 175 PRO A N 1
ATOM 1279 C CA . PRO A 1 175 ? -1.139 -8.037 3.108 1.00 93.88 175 PRO A CA 1
ATOM 1280 C C . PRO A 1 175 ? -0.885 -8.894 4.363 1.00 93.88 175 PRO A C 1
ATOM 1282 O O . PRO A 1 175 ? -0.548 -8.352 5.417 1.00 93.88 175 PRO A O 1
ATOM 1285 N N . LYS A 1 176 ? -1.015 -10.222 4.268 1.00 91.56 176 LYS A N 1
ATOM 1286 C CA . LYS A 1 176 ? -0.752 -11.172 5.358 1.00 91.56 176 LYS A CA 1
ATOM 1287 C C . LYS A 1 176 ? 0.692 -11.662 5.349 1.00 91.56 176 LYS A C 1
ATOM 1289 O O . LYS A 1 176 ? 1.279 -11.847 6.417 1.00 91.56 176 LYS A O 1
ATOM 1294 N N . ARG A 1 177 ? 1.271 -11.888 4.166 1.00 89.69 177 ARG A N 1
ATOM 1295 C CA . ARG A 1 177 ? 2.592 -12.527 4.025 1.00 89.69 177 ARG A CA 1
ATOM 1296 C C . ARG A 1 177 ? 3.721 -11.502 3.883 1.00 89.69 177 ARG A C 1
ATOM 1298 O O . ARG A 1 177 ? 4.734 -11.629 4.577 1.00 89.69 177 ARG A O 1
ATOM 1305 N N . GLY A 1 178 ? 3.515 -10.441 3.106 1.00 93.19 178 GLY A N 1
ATOM 1306 C CA . GLY A 1 178 ? 4.494 -9.395 2.811 1.00 93.19 178 GLY A CA 1
ATOM 1307 C C . GLY A 1 178 ? 4.754 -9.249 1.311 1.00 93.19 178 GLY A C 1
ATOM 1308 O O . GLY A 1 178 ? 3.914 -9.580 0.477 1.00 93.19 178 GLY A O 1
ATOM 1309 N N . GLN A 1 179 ? 5.925 -8.726 0.961 1.00 93.00 179 GLN A N 1
ATOM 1310 C CA . GLN A 1 179 ? 6.339 -8.515 -0.424 1.00 93.00 179 GLN A CA 1
ATOM 1311 C C . GLN A 1 179 ? 6.483 -9.842 -1.195 1.00 93.00 179 GLN A C 1
ATOM 1313 O O . GLN A 1 179 ? 7.206 -10.735 -0.759 1.00 93.00 179 GLN A O 1
ATOM 1318 N N . VAL A 1 180 ? 5.831 -9.961 -2.358 1.00 94.50 180 VAL A N 1
ATOM 1319 C CA . VAL A 1 180 ? 5.858 -11.183 -3.200 1.00 94.50 180 VAL A CA 1
ATOM 1320 C C . VAL A 1 180 ? 6.421 -10.952 -4.602 1.00 94.50 180 VAL A C 1
ATOM 1322 O O . VAL A 1 180 ? 6.833 -11.891 -5.274 1.00 94.50 180 VAL A O 1
ATOM 1325 N N . PHE A 1 181 ? 6.459 -9.704 -5.063 1.00 94.12 181 PHE A N 1
ATOM 1326 C CA . PHE A 1 181 ? 7.016 -9.350 -6.366 1.00 94.12 181 PHE A CA 1
ATOM 1327 C C . PHE A 1 181 ? 7.502 -7.904 -6.355 1.00 94.12 181 PHE A C 1
ATOM 1329 O O . PHE A 1 181 ? 6.871 -7.052 -5.734 1.00 94.12 181 PHE A O 1
ATOM 1336 N N . ARG A 1 182 ? 8.583 -7.609 -7.079 1.00 94.31 182 ARG A N 1
ATOM 1337 C CA . ARG A 1 182 ? 9.154 -6.265 -7.206 1.00 94.31 182 ARG A CA 1
ATOM 1338 C C . ARG A 1 182 ? 9.690 -6.059 -8.616 1.00 94.31 182 ARG A C 1
ATOM 1340 O O . ARG A 1 182 ? 10.403 -6.915 -9.130 1.00 94.31 182 ARG A O 1
ATOM 1347 N N . ALA A 1 183 ? 9.406 -4.898 -9.195 1.00 92.75 183 ALA A N 1
ATOM 1348 C CA . ALA A 1 183 ? 9.964 -4.461 -10.467 1.00 92.75 183 ALA A CA 1
ATOM 1349 C C . ALA A 1 183 ? 10.450 -3.013 -10.364 1.00 92.75 183 ALA A C 1
ATOM 1351 O O . ALA A 1 183 ? 9.801 -2.159 -9.755 1.00 92.75 183 ALA A O 1
ATOM 1352 N N . ARG A 1 184 ? 11.607 -2.735 -10.966 1.00 91.88 184 ARG A N 1
ATOM 1353 C CA . ARG A 1 184 ? 12.162 -1.381 -11.073 1.00 91.88 184 ARG A CA 1
ATOM 1354 C C . ARG A 1 184 ? 11.871 -0.803 -12.458 1.00 91.88 184 ARG A C 1
ATOM 1356 O O . ARG A 1 184 ? 11.740 -1.583 -13.394 1.00 91.88 184 ARG A O 1
ATOM 1363 N N . ASN A 1 185 ? 11.800 0.528 -12.579 1.00 91.25 185 ASN A N 1
ATOM 1364 C CA . ASN A 1 185 ? 11.499 1.220 -13.841 1.00 91.25 185 ASN A CA 1
ATOM 1365 C C . ASN A 1 185 ? 10.241 0.637 -14.499 1.00 91.25 185 ASN A C 1
ATOM 1367 O O . ASN A 1 185 ? 10.257 0.143 -15.630 1.00 91.25 185 ASN A O 1
ATOM 1371 N N . ALA A 1 186 ? 9.166 0.607 -13.714 1.00 93.69 186 ALA A N 1
ATOM 1372 C CA . ALA A 1 186 ? 7.964 -0.135 -14.038 1.00 93.69 186 ALA A CA 1
ATOM 1373 C C . ALA A 1 186 ? 6.696 0.591 -13.586 1.00 93.69 186 ALA A C 1
ATOM 1375 O O . ALA A 1 186 ? 6.681 1.305 -12.581 1.00 93.69 186 ALA A O 1
ATOM 1376 N N . LEU A 1 187 ? 5.612 0.340 -14.320 1.00 94.81 187 LEU A N 1
ATOM 1377 C CA . LEU A 1 187 ? 4.255 0.743 -13.974 1.00 94.81 187 LEU A CA 1
ATOM 1378 C C . LEU A 1 187 ? 3.412 -0.479 -13.660 1.00 94.81 187 LEU A C 1
ATOM 1380 O O . LEU A 1 187 ? 3.476 -1.493 -14.344 1.00 94.81 187 LEU A O 1
ATOM 1384 N N . GLY A 1 188 ? 2.575 -0.352 -12.644 1.00 95.25 188 GLY A N 1
ATOM 1385 C CA . GLY A 1 188 ? 1.564 -1.338 -12.311 1.00 95.25 188 GLY A CA 1
ATOM 1386 C C . GLY A 1 188 ? 0.177 -0.807 -12.632 1.00 95.25 188 GLY A C 1
ATOM 1387 O O . GLY A 1 188 ? -0.053 0.402 -12.625 1.00 95.25 188 GLY A O 1
ATOM 1388 N N . ARG A 1 189 ? -0.762 -1.711 -12.874 1.00 97.00 189 ARG A N 1
ATOM 1389 C CA . ARG A 1 189 ? -2.192 -1.407 -12.844 1.00 97.00 189 ARG A CA 1
ATOM 1390 C C . ARG A 1 189 ? -2.969 -2.620 -12.366 1.00 97.00 189 ARG A C 1
ATOM 1392 O O . ARG A 1 189 ? -2.596 -3.757 -12.663 1.00 97.00 189 ARG A O 1
ATOM 1399 N N . LEU A 1 190 ? -4.072 -2.366 -11.675 1.00 97.06 190 LEU A N 1
ATOM 1400 C CA . LEU A 1 190 ? -5.073 -3.396 -11.444 1.00 97.06 190 LEU A CA 1
ATOM 1401 C C . LEU A 1 190 ? -5.772 -3.713 -12.771 1.00 97.06 190 LEU A C 1
ATOM 1403 O O . LEU A 1 190 ? -6.070 -2.814 -13.561 1.00 97.06 190 LEU A O 1
ATOM 1407 N N . ILE A 1 191 ? -6.001 -4.995 -13.014 1.00 96.56 191 ILE A N 1
ATOM 1408 C CA . ILE A 1 191 ? -6.795 -5.515 -14.127 1.00 96.56 191 ILE A CA 1
ATOM 1409 C C . ILE A 1 191 ? -7.832 -6.490 -13.566 1.00 96.56 191 ILE A C 1
ATOM 1411 O O . ILE A 1 191 ? -7.777 -6.841 -12.386 1.00 96.56 191 ILE A O 1
ATOM 1415 N N . ASP A 1 192 ? -8.770 -6.937 -14.399 1.00 94.38 192 ASP A N 1
ATOM 1416 C CA . ASP A 1 192 ? -9.767 -7.913 -13.966 1.00 94.38 192 ASP A CA 1
ATOM 1417 C C . ASP A 1 192 ? -9.088 -9.184 -13.424 1.00 94.38 192 ASP A C 1
ATOM 1419 O O . ASP A 1 192 ? -8.288 -9.825 -14.108 1.00 94.38 192 ASP A O 1
ATOM 1423 N N . GLY A 1 193 ? -9.341 -9.483 -12.149 1.00 94.12 193 GLY A N 1
ATOM 1424 C CA . GLY A 1 193 ? -8.776 -10.634 -11.449 1.00 94.12 193 GLY A CA 1
ATOM 1425 C C . GLY A 1 193 ? -7.258 -10.626 -11.216 1.00 94.12 193 GLY A C 1
ATOM 1426 O O . GLY A 1 193 ? -6.715 -11.674 -10.859 1.00 94.12 193 GLY A O 1
ATOM 1427 N N . GLY A 1 194 ? -6.538 -9.509 -11.391 1.00 95.88 194 GLY A N 1
ATOM 1428 C CA . GLY A 1 194 ? -5.079 -9.517 -11.226 1.00 95.88 194 GLY A CA 1
ATOM 1429 C C . GLY A 1 194 ? -4.372 -8.164 -11.288 1.00 95.88 194 GLY A C 1
ATOM 1430 O O . GLY A 1 194 ? -4.978 -7.095 -11.244 1.00 95.88 194 GLY A O 1
ATOM 1431 N N . ILE A 1 195 ? -3.044 -8.223 -11.386 1.00 96.56 195 ILE A N 1
ATOM 1432 C CA . ILE A 1 195 ? -2.153 -7.063 -11.498 1.00 96.56 195 ILE A CA 1
ATOM 1433 C C . ILE A 1 195 ? -1.305 -7.218 -12.755 1.00 96.56 195 ILE A C 1
ATOM 1435 O O . ILE A 1 195 ? -0.612 -8.220 -12.916 1.00 96.56 195 ILE A O 1
ATOM 1439 N N . ALA A 1 196 ? -1.323 -6.209 -13.623 1.00 96.06 196 ALA A N 1
ATOM 1440 C CA . ALA A 1 196 ? -0.387 -6.107 -14.735 1.00 96.06 196 ALA A CA 1
ATOM 1441 C C . ALA A 1 196 ? 0.777 -5.190 -14.346 1.00 96.06 196 ALA A C 1
ATOM 1443 O O . ALA A 1 196 ? 0.550 -4.074 -13.876 1.00 96.06 196 ALA A O 1
ATOM 1444 N N . VAL A 1 197 ? 2.007 -5.641 -14.579 1.00 94.50 197 VAL A N 1
ATOM 1445 C CA . VAL A 1 197 ? 3.237 -4.870 -14.382 1.00 94.50 197 VAL A CA 1
ATOM 1446 C C . VAL A 1 197 ? 3.953 -4.715 -15.717 1.00 94.50 197 VAL A C 1
ATOM 1448 O O . VAL A 1 197 ? 4.384 -5.692 -16.317 1.00 94.50 197 VAL A O 1
ATOM 1451 N N . ALA A 1 198 ? 4.089 -3.477 -16.170 1.00 93.00 198 ALA A N 1
ATOM 1452 C CA . ALA A 1 198 ? 4.792 -3.084 -17.378 1.00 93.00 198 ALA A CA 1
ATOM 1453 C C . ALA A 1 198 ? 6.201 -2.581 -17.022 1.00 93.00 198 ALA A C 1
ATOM 1455 O O . ALA A 1 198 ? 6.336 -1.572 -16.332 1.00 93.00 198 ALA A O 1
ATOM 1456 N N . GLY A 1 199 ? 7.241 -3.283 -17.472 1.00 88.31 199 GLY A N 1
ATOM 1457 C CA . GLY A 1 199 ? 8.645 -2.893 -17.317 1.00 88.31 199 GLY A CA 1
ATOM 1458 C C . GLY A 1 199 ? 9.182 -2.202 -18.571 1.00 88.31 199 GLY A C 1
ATOM 1459 O O . GLY A 1 199 ? 8.924 -2.658 -19.686 1.00 88.31 199 GLY A O 1
ATOM 1460 N N . TYR A 1 200 ? 9.946 -1.123 -18.390 1.00 82.94 200 TYR A N 1
ATOM 1461 C CA . TYR A 1 200 ? 10.430 -0.282 -19.495 1.00 82.94 200 TYR A CA 1
ATOM 1462 C C . TYR A 1 200 ? 11.941 -0.412 -19.778 1.00 82.94 200 TYR A C 1
ATOM 1464 O O . TYR A 1 200 ? 12.388 0.039 -20.824 1.00 82.94 200 TYR A O 1
ATOM 1472 N N . GLY A 1 201 ? 12.696 -1.110 -18.916 1.00 66.50 201 GLY A N 1
ATOM 1473 C CA . GLY A 1 201 ? 14.119 -1.460 -19.106 1.00 66.50 201 GLY A CA 1
ATOM 1474 C C . GLY A 1 201 ? 15.080 -0.290 -19.333 1.00 66.50 201 GLY A C 1
ATOM 1475 O O . GLY A 1 201 ? 14.723 0.852 -19.073 1.00 66.50 201 GLY A O 1
ATOM 1476 N N . ASP A 1 202 ? 16.313 -0.619 -19.742 1.00 58.34 202 ASP A N 1
ATOM 1477 C CA . ASP A 1 202 ? 17.598 0.083 -19.500 1.00 58.34 202 ASP A CA 1
ATOM 1478 C C . ASP A 1 202 ? 17.786 1.489 -20.104 1.00 58.34 202 ASP A C 1
ATOM 1480 O O . ASP A 1 202 ? 18.910 1.939 -20.325 1.00 58.34 202 ASP A O 1
ATOM 1484 N N . THR A 1 203 ? 16.714 2.221 -20.379 1.00 63.75 203 THR A N 1
ATOM 1485 C CA . THR A 1 203 ? 16.838 3.648 -20.661 1.00 63.75 203 THR A CA 1
ATOM 1486 C C . THR A 1 203 ? 17.163 4.390 -19.365 1.00 63.75 203 THR A C 1
ATOM 1488 O O . THR A 1 203 ? 16.514 4.160 -18.345 1.00 63.75 203 THR A O 1
ATOM 1491 N N . ASP A 1 204 ? 18.104 5.338 -19.409 1.00 68.06 204 ASP A N 1
ATOM 1492 C CA . ASP A 1 204 ? 18.346 6.281 -18.302 1.00 68.06 204 ASP A CA 1
ATOM 1493 C C . ASP A 1 204 ? 17.136 7.196 -18.020 1.00 68.06 204 ASP A C 1
ATOM 1495 O O . ASP A 1 204 ? 17.113 7.915 -17.020 1.00 68.06 204 ASP A O 1
ATOM 1499 N N . GLU A 1 205 ? 16.121 7.161 -18.887 1.00 83.06 205 GLU A N 1
ATOM 1500 C CA . GLU A 1 205 ? 14.892 7.932 -18.763 1.00 83.06 205 GLU A CA 1
ATOM 1501 C C . GLU A 1 205 ? 13.956 7.364 -17.683 1.00 83.06 205 GLU A C 1
ATOM 1503 O O . GLU A 1 205 ? 13.548 6.196 -17.763 1.00 83.06 205 GLU A O 1
ATOM 1508 N N . PRO A 1 206 ? 13.534 8.186 -16.707 1.00 83.31 206 PRO A N 1
ATOM 1509 C CA . PRO A 1 206 ? 12.610 7.752 -15.674 1.00 83.31 206 PRO A CA 1
ATOM 1510 C C . PRO A 1 206 ? 11.240 7.393 -16.256 1.00 83.31 206 PRO A C 1
ATOM 1512 O O . PRO A 1 206 ? 10.755 7.994 -17.214 1.00 83.31 206 PRO A O 1
ATOM 1515 N N . VAL A 1 207 ? 10.597 6.395 -15.654 1.00 85.31 207 VAL A N 1
ATOM 1516 C CA . VAL A 1 207 ? 9.210 6.023 -15.960 1.00 85.31 207 VAL A CA 1
ATOM 1517 C C . VAL A 1 207 ? 8.276 6.820 -15.056 1.00 85.31 207 VAL A C 1
ATOM 1519 O O . VAL A 1 207 ? 8.458 6.805 -13.839 1.00 85.31 207 VAL A O 1
ATOM 1522 N N . GLU A 1 208 ? 7.259 7.468 -15.627 1.00 88.12 208 GLU A N 1
ATOM 1523 C CA . GLU A 1 208 ? 6.265 8.265 -14.892 1.00 88.12 208 GLU A CA 1
ATOM 1524 C C . GLU A 1 208 ? 4.842 7.696 -14.999 1.00 88.12 208 GLU A C 1
ATOM 1526 O O . GLU A 1 208 ? 4.541 6.832 -15.821 1.00 88.12 208 GLU A O 1
ATOM 1531 N N . PHE A 1 209 ? 3.921 8.170 -14.154 1.00 86.81 209 PHE A N 1
ATOM 1532 C CA . PHE A 1 209 ? 2.523 7.750 -14.238 1.00 86.81 209 PHE A CA 1
ATOM 1533 C C . PHE A 1 209 ? 1.921 8.174 -15.579 1.00 86.81 209 PHE A C 1
ATOM 1535 O O . PHE A 1 209 ? 1.971 9.342 -15.949 1.00 86.81 209 PHE A O 1
ATOM 1542 N N . GLY A 1 210 ? 1.289 7.229 -16.276 1.00 85.50 210 GLY A N 1
ATOM 1543 C CA . GLY A 1 210 ? 0.696 7.490 -17.588 1.00 85.50 210 GLY A CA 1
ATOM 1544 C C . GLY A 1 210 ? 1.699 7.469 -18.741 1.00 85.50 210 GLY A C 1
ATOM 1545 O O . GLY A 1 210 ? 1.332 7.888 -19.839 1.00 85.50 210 GLY A O 1
ATOM 1546 N N . ASP A 1 211 ? 2.921 6.974 -18.511 1.00 86.62 211 ASP A N 1
ATOM 1547 C CA . ASP A 1 211 ? 3.884 6.690 -19.574 1.00 86.62 211 ASP A CA 1
ATOM 1548 C C . ASP A 1 211 ? 3.230 5.860 -20.691 1.00 86.62 211 ASP A C 1
ATOM 1550 O O . ASP A 1 211 ? 2.556 4.855 -20.445 1.00 86.62 211 ASP A O 1
ATOM 1554 N N . LYS A 1 212 ? 3.399 6.328 -21.930 1.00 87.94 212 LYS A N 1
ATOM 1555 C CA . LYS A 1 212 ? 2.781 5.760 -23.135 1.00 87.94 212 LYS A CA 1
ATOM 1556 C C . LYS A 1 212 ? 3.772 4.994 -24.006 1.00 87.94 212 LYS A C 1
ATOM 1558 O O . LYS A 1 212 ? 3.382 4.522 -25.074 1.00 87.94 212 LYS A O 1
ATOM 1563 N N . ARG A 1 213 ? 5.041 4.891 -23.595 1.00 89.25 213 ARG A N 1
ATOM 1564 C CA . ARG A 1 213 ? 6.032 4.065 -24.293 1.00 89.25 213 ARG A CA 1
ATOM 1565 C C . ARG A 1 213 ? 5.541 2.616 -24.341 1.00 89.25 213 ARG A C 1
ATOM 1567 O O . ARG A 1 213 ? 4.782 2.164 -23.481 1.00 89.25 213 ARG A O 1
ATOM 1574 N N . THR A 1 214 ? 5.968 1.879 -25.361 1.00 90.06 214 THR A N 1
ATOM 1575 C CA . THR A 1 214 ? 5.698 0.438 -25.410 1.00 90.06 214 THR A CA 1
ATOM 1576 C C . THR A 1 214 ? 6.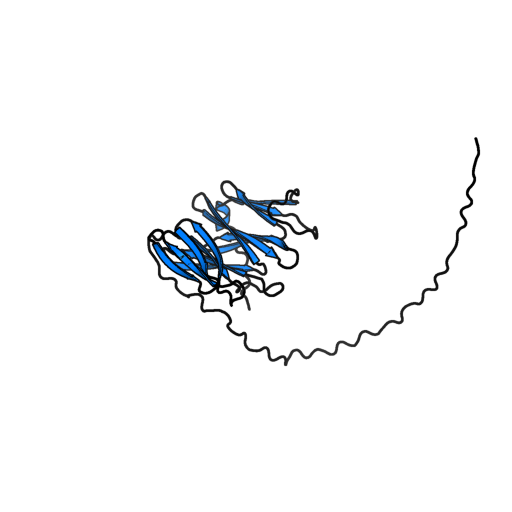586 -0.240 -24.367 1.00 90.06 214 THR A C 1
ATOM 1578 O O . THR A 1 214 ? 7.801 -0.052 -24.425 1.00 90.06 214 THR A O 1
ATOM 1581 N N . PRO A 1 215 ? 6.026 -0.987 -23.402 1.00 89.62 215 PRO A N 1
ATOM 1582 C CA . PRO A 1 215 ? 6.841 -1.660 -22.403 1.00 89.62 215 PRO A CA 1
ATOM 1583 C C . PRO A 1 215 ? 7.644 -2.792 -23.044 1.00 89.62 215 PRO A C 1
ATOM 1585 O O . PRO A 1 215 ? 7.155 -3.487 -23.934 1.00 89.62 215 PRO A O 1
ATOM 1588 N N . LEU A 1 216 ? 8.863 -3.010 -22.553 1.00 87.44 216 LEU A N 1
ATOM 1589 C CA . LEU A 1 216 ? 9.705 -4.125 -22.995 1.00 87.44 216 LEU A CA 1
ATOM 1590 C C . LEU A 1 216 ? 9.166 -5.467 -22.503 1.00 87.44 216 LEU A C 1
ATOM 1592 O O . LEU A 1 216 ? 9.366 -6.50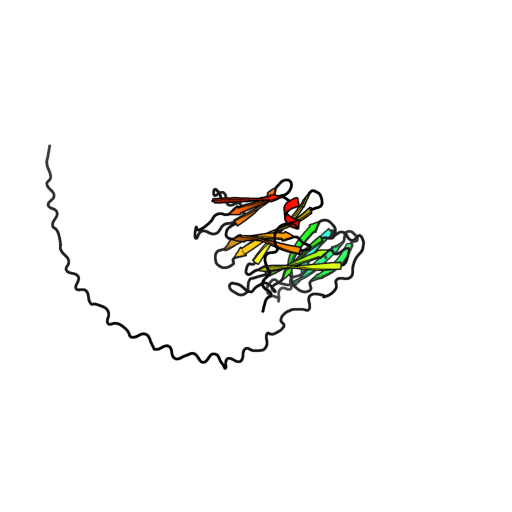0 -23.138 1.00 87.44 216 LEU A O 1
ATOM 1596 N N . ARG A 1 217 ? 8.497 -5.453 -21.348 1.00 88.38 217 ARG A N 1
ATOM 1597 C CA . ARG A 1 217 ? 7.926 -6.637 -20.715 1.00 88.38 217 ARG A CA 1
ATOM 1598 C C . ARG A 1 217 ? 6.624 -6.283 -20.020 1.00 88.38 217 ARG A C 1
ATOM 1600 O O . ARG A 1 217 ? 6.533 -5.245 -19.369 1.00 88.38 217 ARG A O 1
ATOM 1607 N N . ILE A 1 218 ? 5.642 -7.173 -20.119 1.00 92.75 218 ILE A N 1
ATOM 1608 C CA . ILE A 1 218 ? 4.417 -7.110 -19.325 1.00 92.75 218 ILE A CA 1
ATOM 1609 C C . ILE A 1 218 ? 4.273 -8.431 -18.577 1.00 92.75 218 ILE A C 1
ATOM 1611 O O . ILE A 1 218 ? 4.098 -9.478 -19.194 1.00 92.75 218 ILE A O 1
ATOM 1615 N N . ASP A 1 219 ? 4.325 -8.366 -17.253 1.00 92.62 219 ASP A N 1
ATOM 1616 C CA . ASP A 1 219 ? 4.002 -9.478 -16.367 1.00 92.62 219 ASP A CA 1
ATOM 1617 C C . ASP A 1 219 ? 2.559 -9.348 -15.888 1.00 92.62 219 ASP A C 1
ATOM 1619 O O . ASP A 1 219 ? 2.103 -8.256 -15.553 1.00 92.62 219 ASP A O 1
ATOM 1623 N N . THR A 1 220 ? 1.836 -10.463 -15.834 1.00 94.81 220 THR A N 1
ATOM 1624 C CA . THR A 1 220 ? 0.499 -10.513 -15.235 1.00 94.81 220 THR A CA 1
ATOM 1625 C C . THR A 1 220 ? 0.519 -11.451 -14.043 1.00 94.81 220 THR A C 1
ATOM 1627 O O . THR A 1 220 ? 0.891 -12.615 -14.166 1.00 94.81 220 THR A O 1
ATOM 1630 N N . ILE A 1 221 ? 0.114 -10.934 -12.888 1.00 94.94 221 ILE A N 1
ATOM 1631 C CA . ILE A 1 221 ? 0.034 -11.664 -11.629 1.00 94.94 221 ILE A CA 1
ATOM 1632 C C . ILE A 1 221 ? -1.453 -11.857 -11.316 1.00 94.94 221 ILE A C 1
ATOM 1634 O O . ILE A 1 221 ? -2.109 -10.897 -10.898 1.00 94.94 221 ILE A O 1
ATOM 1638 N N . PRO A 1 222 ? -2.021 -13.053 -11.549 1.00 95.56 222 PRO A N 1
ATOM 1639 C CA . PRO A 1 222 ? -3.411 -13.318 -11.201 1.00 95.56 222 PRO A CA 1
ATOM 1640 C C . PRO A 1 222 ? -3.580 -13.323 -9.679 1.00 95.56 222 PRO A C 1
ATOM 1642 O O . PRO A 1 222 ? -2.663 -13.707 -8.950 1.00 95.56 222 PRO A O 1
ATOM 1645 N N . ALA A 1 223 ? -4.763 -12.944 -9.195 1.00 94.31 223 ALA A N 1
ATOM 1646 C CA . ALA A 1 223 ? -5.051 -12.860 -7.763 1.00 94.31 223 ALA A CA 1
ATOM 1647 C C . ALA A 1 223 ? -4.756 -14.184 -7.033 1.00 94.31 223 ALA A C 1
ATOM 1649 O O . ALA A 1 223 ? -4.122 -14.184 -5.982 1.00 94.31 223 ALA A O 1
ATOM 1650 N N . ALA A 1 224 ? -5.111 -15.313 -7.655 1.00 93.75 224 ALA A N 1
ATOM 1651 C CA . ALA A 1 224 ? -4.869 -16.652 -7.117 1.00 93.75 224 ALA A CA 1
ATOM 1652 C C . ALA A 1 224 ? -3.378 -17.019 -6.973 1.00 93.75 224 ALA A C 1
ATOM 1654 O O . ALA A 1 224 ? -3.041 -17.901 -6.189 1.00 93.75 224 ALA A O 1
ATOM 1655 N N . ALA A 1 225 ? -2.469 -16.357 -7.701 1.00 93.12 225 ALA A N 1
ATOM 1656 C CA . ALA A 1 225 ? -1.034 -16.619 -7.583 1.00 93.12 225 ALA A CA 1
ATOM 1657 C C . ALA A 1 225 ? -0.386 -15.898 -6.392 1.00 93.12 225 ALA A C 1
ATOM 1659 O O . ALA A 1 225 ? 0.720 -16.269 -5.996 1.00 93.12 225 ALA A O 1
ATOM 1660 N N . LEU A 1 226 ? -1.038 -14.883 -5.810 1.00 90.81 226 LEU A N 1
ATOM 1661 C CA . LEU A 1 226 ? -0.467 -14.093 -4.712 1.00 90.81 226 LEU A CA 1
ATOM 1662 C C . LEU A 1 226 ? -0.085 -14.970 -3.515 1.00 90.81 226 LEU A C 1
ATOM 1664 O O . LEU A 1 226 ? 1.000 -14.807 -2.957 1.00 90.81 226 LEU A O 1
ATOM 1668 N N . ASP A 1 227 ? -0.916 -15.963 -3.203 1.00 86.94 227 ASP A N 1
ATOM 1669 C CA . ASP A 1 227 ? -0.725 -16.869 -2.068 1.00 86.94 227 ASP A CA 1
ATOM 1670 C C . ASP A 1 227 ? 0.395 -17.898 -2.309 1.00 86.94 227 ASP A C 1
ATOM 1672 O O . ASP A 1 227 ? 0.949 -18.459 -1.362 1.00 86.94 227 ASP A O 1
ATOM 1676 N N . THR A 1 228 ? 0.771 -18.123 -3.572 1.00 86.94 228 THR A N 1
ATOM 1677 C CA . THR A 1 228 ? 1.777 -19.122 -3.969 1.00 86.94 228 THR A CA 1
ATOM 1678 C C . THR A 1 228 ? 3.120 -18.517 -4.356 1.00 86.94 228 THR A C 1
ATOM 1680 O O . THR A 1 228 ? 4.129 -19.220 -4.346 1.00 86.94 228 THR A O 1
ATOM 1683 N N . LEU A 1 229 ? 3.164 -17.225 -4.698 1.00 87.94 229 LEU A N 1
ATOM 1684 C CA . LEU A 1 229 ? 4.418 -16.546 -5.013 1.00 87.94 229 LEU A CA 1
ATOM 1685 C C . LEU A 1 229 ? 5.368 -16.588 -3.812 1.00 87.94 229 LEU A C 1
ATOM 1687 O O . LEU A 1 229 ? 4.957 -16.429 -2.656 1.00 87.94 229 LEU A O 1
ATOM 1691 N N . GLY A 1 230 ? 6.651 -16.815 -4.098 1.00 78.94 230 GLY A N 1
ATOM 1692 C CA . GLY A 1 230 ? 7.704 -16.787 -3.092 1.00 78.94 230 GLY A CA 1
ATOM 1693 C C . GLY A 1 230 ? 7.790 -15.409 -2.442 1.00 78.94 230 GLY A C 1
ATOM 1694 O O . GLY A 1 230 ? 7.654 -14.386 -3.110 1.00 78.94 230 GLY A O 1
ATOM 1695 N N . LEU A 1 231 ? 8.019 -15.381 -1.130 1.00 78.81 231 LEU A N 1
ATOM 1696 C CA . LEU A 1 231 ? 8.286 -14.127 -0.440 1.00 78.81 231 LEU A CA 1
ATOM 1697 C C . LEU A 1 231 ? 9.611 -13.554 -0.933 1.00 78.81 231 LEU A C 1
ATOM 1699 O O . LEU A 1 231 ? 10.643 -14.226 -0.882 1.00 78.81 231 LEU A O 1
ATOM 1703 N N . LEU A 1 232 ? 9.590 -12.292 -1.352 1.00 76.56 232 LEU A N 1
ATOM 1704 C CA . LEU A 1 232 ? 10.818 -11.526 -1.460 1.00 76.56 232 LEU A CA 1
ATOM 1705 C C . LEU A 1 232 ? 11.278 -11.248 -0.033 1.00 76.56 232 LEU A C 1
ATOM 1707 O O . LEU A 1 232 ? 10.533 -10.686 0.771 1.00 76.56 232 LEU A O 1
ATOM 1711 N N . VAL A 1 233 ? 12.483 -11.710 0.302 1.00 64.12 233 VAL A N 1
ATOM 1712 C CA . VAL A 1 233 ? 13.060 -11.482 1.626 1.00 64.12 233 VAL A CA 1
ATOM 1713 C C . VAL A 1 233 ? 13.123 -9.976 1.841 1.00 64.12 233 VAL A C 1
ATOM 1715 O O . VAL A 1 233 ? 13.888 -9.286 1.171 1.00 64.12 233 VAL A O 1
ATOM 1718 N N . ILE A 1 234 ? 12.300 -9.471 2.760 1.00 52.88 234 ILE A N 1
ATOM 1719 C CA . ILE A 1 234 ? 12.374 -8.084 3.204 1.00 52.88 234 ILE A CA 1
ATOM 1720 C C . ILE A 1 234 ? 13.701 -7.983 3.959 1.00 52.88 234 ILE A C 1
ATOM 1722 O O . ILE A 1 234 ? 13.835 -8.651 4.992 1.00 52.88 234 ILE A O 1
ATOM 1726 N N . PRO A 1 235 ? 14.699 -7.226 3.466 1.00 46.72 235 PRO A N 1
ATOM 1727 C CA . PRO A 1 235 ? 15.916 -7.034 4.231 1.00 46.72 235 PRO A CA 1
ATOM 1728 C C . PRO A 1 235 ? 15.510 -6.435 5.578 1.00 46.72 235 PRO A C 1
ATOM 1730 O O . PRO A 1 235 ? 14.814 -5.418 5.631 1.00 46.72 235 PRO A O 1
ATOM 1733 N N . ARG A 1 236 ? 15.871 -7.104 6.680 1.00 40.81 236 ARG A N 1
ATOM 1734 C CA . ARG A 1 236 ? 15.766 -6.468 7.994 1.00 40.81 236 ARG A CA 1
ATOM 1735 C C . ARG A 1 236 ? 16.680 -5.251 7.927 1.00 40.81 236 ARG A C 1
ATOM 1737 O O . ARG A 1 236 ? 17.849 -5.405 7.575 1.00 40.81 236 ARG A O 1
ATOM 1744 N N . ALA A 1 237 ? 16.133 -4.067 8.196 1.00 40.25 237 ALA A N 1
ATOM 1745 C CA . ALA A 1 237 ? 16.979 -2.916 8.468 1.00 40.25 237 ALA A CA 1
ATOM 1746 C C . ALA A 1 237 ? 17.977 -3.335 9.571 1.00 40.25 237 ALA A C 1
ATOM 1748 O O . ALA A 1 237 ? 17.540 -4.017 10.508 1.00 40.25 237 ALA A O 1
ATOM 1749 N N . PRO A 1 238 ? 19.283 -3.060 9.404 1.00 37.38 238 PRO A N 1
ATOM 1750 C CA . PRO A 1 238 ? 20.280 -3.349 10.428 1.00 37.38 238 PRO A CA 1
ATOM 1751 C C . PRO A 1 238 ? 19.974 -2.618 11.739 1.00 37.38 238 PRO A C 1
ATOM 1753 O O . PRO A 1 238 ? 19.366 -1.523 11.682 1.00 37.38 238 PRO A O 1
#

Foldseek 3Di:
DDDDDDDDDDDDDDDDDPDDDDDDPDDPPPPPPPDPPDPDPPCPDDPFPPWQPAAAQWFFPDWDFDDDPVDDQWAFIWTQTPVRDIGGNGGIFNDKARAGGQKIKTKHLQAQAADVSQWIWIWIARRNGRDIDTQHHHRFHWDDWYWDDAPNFIKIWTWTAHPPQRAIWIFITRNVQHTQDIGTSWDWDDDHQWIKIFHADDDSHHRDPPDPDHGPDIDIGGRVCNVVGDHDPRPDRD

Secondary structure (DSSP, 8-state):
------------------PPP--PPPP-----TT---------------S-PPP-TT--EEEEEEEE-TTSSS-EEEEEEETTS-EEEEEEEESEEEEEETTEEEEEES-SS--GGG---EEEEEETTT--EEEEEE-SSEEEEEEEEEETTEEEEEEEEE-TTT--EEEEEEETTTEEEEEESSEEEEEETTEEEEEE--S-SSPP-TT--SPPSEEEEEEGGGTTTSPPP--PPP-